Protein AF-A0A939VTC3-F1 (afdb_monomer_lite)

Structure (mmCIF, N/CA/C/O backbone):
data_AF-A0A939VTC3-F1
#
_entry.id   AF-A0A939VTC3-F1
#
loop_
_atom_site.group_PDB
_atom_site.id
_atom_site.type_symbol
_atom_site.label_atom_id
_atom_site.label_alt_id
_atom_site.label_comp_id
_atom_site.label_asym_id
_atom_site.label_entity_id
_atom_site.label_seq_id
_atom_site.pdbx_PDB_ins_code
_atom_site.Cartn_x
_atom_site.Cartn_y
_atom_site.Cartn_z
_atom_site.occupancy
_atom_site.B_iso_or_equiv
_atom_site.auth_seq_id
_atom_site.auth_comp_id
_atom_site.auth_asym_id
_atom_site.auth_atom_id
_atom_site.pdbx_PDB_model_num
ATOM 1 N N . MET A 1 1 ? -13.906 52.494 -11.832 1.00 49.62 1 MET A N 1
ATOM 2 C CA . MET A 1 1 ? -14.834 51.439 -11.349 1.00 49.62 1 MET A CA 1
ATOM 3 C C . MET A 1 1 ? -14.651 50.070 -12.020 1.00 49.62 1 MET A C 1
ATOM 5 O O . MET A 1 1 ? -14.468 49.108 -11.289 1.00 49.62 1 MET A O 1
ATOM 9 N N . LYS A 1 2 ? -14.606 49.935 -13.359 1.00 45.97 2 LYS A N 1
ATOM 10 C CA . LYS A 1 2 ? -14.447 48.618 -14.037 1.00 45.97 2 LYS A CA 1
ATOM 11 C C . LYS A 1 2 ? -13.177 47.823 -13.664 1.00 45.97 2 LYS A C 1
ATOM 13 O O . LYS A 1 2 ? -13.244 46.608 -13.539 1.00 45.97 2 LYS A O 1
ATOM 18 N N . LYS A 1 3 ? -12.041 48.489 -13.413 1.00 46.31 3 LYS A N 1
ATOM 19 C CA . LYS A 1 3 ? -10.789 47.824 -12.984 1.00 46.31 3 LYS A CA 1
ATOM 20 C C . LYS A 1 3 ? -10.836 47.284 -11.542 1.00 46.31 3 LYS A C 1
ATOM 22 O O . LYS A 1 3 ? -10.132 46.333 -11.232 1.00 46.31 3 LYS A O 1
ATOM 27 N N . PHE A 1 4 ? -11.695 47.848 -10.689 1.00 49.06 4 PHE A N 1
ATOM 28 C CA . PHE A 1 4 ? -11.856 47.417 -9.296 1.00 49.06 4 PHE A CA 1
ATOM 29 C C . PHE A 1 4 ? -12.748 46.169 -9.199 1.00 49.06 4 PHE A C 1
ATOM 31 O O . PHE A 1 4 ? -12.443 45.252 -8.447 1.00 49.06 4 PHE A O 1
ATOM 38 N N . LEU A 1 5 ? -13.787 46.076 -10.042 1.00 47.53 5 LEU A N 1
ATOM 39 C CA . LEU A 1 5 ? -14.653 44.891 -10.119 1.00 47.53 5 LEU A CA 1
ATOM 40 C C . LEU A 1 5 ? -13.905 43.640 -10.613 1.00 47.53 5 LEU A C 1
ATOM 42 O O . LEU A 1 5 ? -14.161 42.545 -10.127 1.00 47.53 5 LEU A O 1
ATOM 46 N N . ILE A 1 6 ? -12.952 43.799 -11.539 1.00 52.94 6 ILE A N 1
ATOM 47 C CA . ILE A 1 6 ? -12.130 42.689 -12.052 1.00 52.94 6 ILE A CA 1
ATOM 48 C C . ILE A 1 6 ? -11.136 42.205 -10.986 1.00 52.94 6 ILE A C 1
ATOM 50 O O . ILE A 1 6 ? -10.962 41.003 -10.824 1.00 52.94 6 ILE A O 1
ATOM 54 N N . ALA A 1 7 ? -10.536 43.113 -10.209 1.00 50.69 7 ALA A N 1
ATOM 55 C CA . ALA A 1 7 ? -9.651 42.742 -9.102 1.00 50.69 7 ALA A CA 1
ATOM 56 C C . ALA A 1 7 ? -10.404 42.022 -7.966 1.00 50.69 7 ALA A C 1
ATOM 58 O O . ALA A 1 7 ? -9.881 41.065 -7.398 1.00 50.69 7 ALA A O 1
ATOM 59 N N . VAL A 1 8 ? -11.651 42.420 -7.683 1.00 51.22 8 VAL A N 1
ATOM 60 C CA . VAL A 1 8 ? -12.516 41.728 -6.714 1.00 51.22 8 VAL A CA 1
ATOM 61 C C . VAL A 1 8 ? -12.973 40.367 -7.250 1.00 51.22 8 VAL A C 1
ATOM 63 O O . VAL A 1 8 ? -12.916 39.395 -6.505 1.00 51.22 8 VAL A O 1
ATOM 66 N N . LEU A 1 9 ? -13.318 40.236 -8.539 1.00 44.94 9 LEU A N 1
ATOM 67 C CA . LEU A 1 9 ? -13.609 38.922 -9.131 1.00 44.94 9 LEU A CA 1
ATOM 68 C C . LEU A 1 9 ? -12.387 37.990 -9.100 1.00 44.94 9 LEU A C 1
ATOM 70 O O . LEU A 1 9 ? -12.542 36.823 -8.759 1.00 44.94 9 LEU A O 1
ATOM 74 N N . PHE A 1 10 ? -11.176 38.499 -9.363 1.00 44.00 10 PHE A N 1
ATOM 75 C CA . PHE A 1 10 ? -9.946 37.705 -9.271 1.00 44.00 10 PHE A CA 1
ATOM 76 C C . PHE A 1 10 ? -9.574 37.334 -7.829 1.00 44.00 10 PHE A C 1
ATOM 78 O O . PHE A 1 10 ? -9.070 36.236 -7.616 1.00 44.00 10 PHE A O 1
ATOM 85 N N . ALA A 1 11 ? -9.857 38.181 -6.834 1.00 43.69 11 ALA A N 1
ATOM 86 C CA . ALA A 1 11 ? -9.668 37.859 -5.414 1.00 43.69 11 ALA A CA 1
ATOM 87 C C . ALA A 1 11 ? -10.706 36.844 -4.891 1.00 43.69 11 ALA A C 1
ATOM 89 O O . ALA A 1 11 ? -10.381 35.975 -4.078 1.00 43.69 11 ALA A O 1
ATOM 90 N N . VAL A 1 12 ? -11.936 36.893 -5.412 1.00 42.03 12 VAL A N 1
ATOM 91 C CA . VAL A 1 12 ? -13.001 35.926 -5.102 1.00 42.03 12 VAL A CA 1
ATOM 92 C C . VAL A 1 12 ? -12.739 34.579 -5.791 1.00 42.03 12 VAL A C 1
ATOM 94 O O . VAL A 1 12 ? -12.953 33.539 -5.177 1.00 42.03 12 VAL A O 1
ATOM 97 N N . THR A 1 13 ? -12.143 34.554 -6.989 1.00 41.88 13 THR A N 1
ATOM 98 C CA . THR A 1 13 ? -11.653 33.304 -7.600 1.00 41.88 13 THR A CA 1
ATOM 99 C C . THR A 1 13 ? -10.278 32.865 -7.086 1.00 41.88 13 THR A C 1
ATOM 101 O O . THR A 1 13 ? -9.959 31.691 -7.148 1.00 41.88 13 THR A O 1
ATOM 104 N N . ALA A 1 14 ? -9.443 33.734 -6.515 1.00 40.19 14 ALA A N 1
ATOM 105 C CA . ALA A 1 14 ? -8.207 33.315 -5.834 1.00 40.19 14 ALA A CA 1
ATOM 106 C C . ALA A 1 14 ? -8.488 32.699 -4.449 1.00 40.19 14 ALA A C 1
ATOM 108 O O . ALA A 1 14 ? -7.621 32.035 -3.880 1.00 40.19 14 ALA A O 1
ATOM 109 N N . SER A 1 15 ? -9.726 32.841 -3.961 1.00 42.00 15 SER A N 1
ATOM 110 C CA . SER A 1 15 ? -10.296 32.071 -2.849 1.00 42.00 15 SER A CA 1
ATOM 111 C C . SER A 1 15 ? -10.826 30.698 -3.302 1.00 42.00 15 SER A C 1
ATOM 113 O O . SER A 1 15 ? -11.670 30.114 -2.627 1.00 42.00 15 SER A O 1
ATOM 115 N N . LEU A 1 16 ? -10.337 30.170 -4.438 1.00 47.78 16 LEU A N 1
ATOM 116 C CA . LEU A 1 16 ? -10.472 28.768 -4.855 1.00 47.78 16 LEU A CA 1
ATOM 117 C C . LEU A 1 16 ? -9.979 27.861 -3.715 1.00 47.78 16 LEU A C 1
ATOM 119 O O . LEU A 1 16 ? -8.783 27.623 -3.600 1.00 47.78 16 LEU A O 1
ATOM 123 N N . CYS A 1 17 ? -10.932 27.460 -2.870 1.00 53.03 17 CYS A N 1
ATOM 124 C CA . CYS A 1 17 ? -10.915 26.568 -1.709 1.00 53.03 17 CYS A CA 1
ATOM 125 C C . CYS A 1 17 ? -9.550 26.016 -1.266 1.00 53.03 17 CYS A C 1
ATOM 127 O O . CYS A 1 17 ? -9.061 25.014 -1.790 1.00 53.03 17 CYS A O 1
ATOM 129 N N . ALA A 1 18 ? -9.042 26.573 -0.161 1.00 66.75 18 ALA A N 1
ATOM 130 C CA . ALA A 1 18 ? -8.051 25.938 0.712 1.00 66.75 18 ALA A CA 1
ATOM 131 C C . ALA A 1 18 ? -8.675 24.799 1.544 1.00 66.75 18 ALA A C 1
ATOM 133 O O . ALA A 1 18 ? -8.365 24.652 2.724 1.00 66.75 18 ALA A O 1
ATOM 134 N N . GLU A 1 19 ? -9.598 24.058 0.941 1.00 79.81 19 GLU A N 1
ATOM 135 C CA . GLU A 1 19 ? -10.433 23.055 1.585 1.00 79.81 19 GLU A CA 1
ATOM 136 C C . GLU A 1 19 ? -10.262 21.730 0.853 1.00 79.81 19 GLU A C 1
ATOM 138 O O . GLU A 1 19 ? -9.918 21.664 -0.337 1.00 79.81 19 GLU A O 1
ATOM 143 N N . ILE A 1 20 ? -10.497 20.652 1.585 1.00 86.12 20 ILE A N 1
ATOM 144 C CA . ILE A 1 20 ? -10.726 19.346 0.981 1.00 86.12 20 ILE A CA 1
ATOM 145 C C . ILE A 1 20 ? -11.962 19.457 0.077 1.00 86.12 20 ILE A C 1
ATOM 147 O O . ILE A 1 20 ? -12.947 20.089 0.427 1.00 86.12 20 ILE A O 1
ATOM 151 N N . THR A 1 21 ? -11.916 18.878 -1.119 1.00 86.69 21 THR A N 1
ATOM 152 C CA . THR A 1 21 ? -13.027 18.933 -2.090 1.00 86.69 21 THR A CA 1
ATOM 153 C C . THR A 1 21 ? -13.640 17.565 -2.344 1.00 86.69 21 THR A C 1
ATOM 155 O O . THR A 1 21 ? -14.778 17.460 -2.795 1.00 86.69 21 THR A O 1
ATOM 158 N N . GLN A 1 22 ? -12.889 16.500 -2.065 1.00 88.75 22 GLN A N 1
ATOM 159 C CA . GLN A 1 22 ? -13.327 15.122 -2.236 1.00 88.75 22 GLN A CA 1
ATOM 160 C C . GLN A 1 22 ? -12.770 14.259 -1.114 1.00 88.75 22 GLN A C 1
ATOM 162 O O . GLN A 1 22 ? -11.633 14.445 -0.677 1.00 88.75 22 GLN A O 1
ATOM 167 N N . PHE A 1 23 ? -13.548 13.259 -0.720 1.00 90.12 23 PHE A N 1
ATOM 168 C CA . PHE A 1 23 ? -13.157 12.247 0.246 1.00 90.12 23 PHE A CA 1
ATOM 169 C C . PHE A 1 23 ? -13.733 10.895 -0.155 1.00 90.12 23 PHE A C 1
ATOM 171 O O . PHE A 1 23 ? -14.880 10.813 -0.597 1.00 90.12 23 PHE A O 1
ATOM 178 N N . SER A 1 24 ? -12.951 9.843 0.057 1.00 90.81 24 SER A N 1
ATOM 179 C CA . SER A 1 24 ? -13.410 8.472 -0.033 1.00 90.81 24 SER A CA 1
ATOM 180 C C . SER A 1 24 ? -12.660 7.545 0.925 1.00 90.81 24 SER A C 1
ATOM 182 O O . SER A 1 24 ? -11.464 7.716 1.179 1.00 90.81 24 SER A O 1
ATOM 184 N N . LEU A 1 25 ? -13.370 6.539 1.433 1.00 92.50 25 LEU A N 1
ATOM 185 C CA . LEU A 1 25 ? -12.857 5.475 2.281 1.00 92.50 25 LEU A CA 1
ATOM 186 C C . LEU A 1 25 ? -13.042 4.114 1.602 1.00 92.50 25 LEU A C 1
ATOM 188 O O . LEU A 1 25 ? -14.141 3.558 1.552 1.00 92.50 25 LEU A O 1
ATOM 192 N N . PHE A 1 26 ? -11.950 3.541 1.104 1.00 91.25 26 PHE A N 1
ATOM 193 C CA . PHE A 1 26 ? -11.959 2.231 0.461 1.00 91.25 26 PHE A CA 1
ATOM 194 C C . PHE A 1 26 ? -11.745 1.092 1.477 1.00 91.25 26 PHE A C 1
ATOM 196 O O . PHE A 1 26 ? -10.861 1.209 2.330 1.00 91.25 26 PHE A O 1
ATOM 203 N N . PRO A 1 27 ? -12.487 -0.029 1.369 1.00 92.00 27 PRO A N 1
ATOM 204 C CA . PRO A 1 27 ? -13.570 -0.282 0.410 1.00 92.00 27 PRO A CA 1
ATOM 205 C C . PRO A 1 27 ? -14.961 0.128 0.924 1.00 92.00 27 PRO A C 1
ATOM 207 O O . PRO A 1 27 ? -15.945 -0.118 0.236 1.00 92.00 27 PRO A O 1
ATOM 210 N N . ALA A 1 28 ? -15.066 0.747 2.102 1.00 93.88 28 ALA A N 1
ATOM 211 C CA . ALA A 1 28 ? -16.341 0.985 2.780 1.00 93.88 28 ALA A CA 1
ATOM 212 C C . ALA A 1 28 ? -17.368 1.782 1.947 1.00 93.88 28 ALA A C 1
ATOM 214 O O . ALA A 1 28 ? -18.560 1.475 1.974 1.00 93.88 28 ALA A O 1
ATOM 215 N N . ASP A 1 29 ? -16.923 2.761 1.156 1.00 93.19 29 ASP A N 1
ATOM 216 C CA . ASP A 1 29 ? -17.796 3.513 0.240 1.00 93.19 29 ASP A CA 1
ATOM 217 C C . ASP A 1 29 ? -18.421 2.646 -0.854 1.00 93.19 29 ASP A C 1
ATOM 219 O O . ASP A 1 29 ? -19.579 2.847 -1.214 1.00 93.19 29 ASP A O 1
ATOM 223 N N . TRP A 1 30 ? -17.686 1.644 -1.331 1.00 90.31 30 TRP A N 1
ATOM 224 C CA . TRP A 1 30 ? -18.136 0.685 -2.343 1.00 90.31 30 TRP A CA 1
ATOM 225 C C . TRP A 1 30 ? -18.963 -0.455 -1.743 1.00 90.31 30 TRP A C 1
ATOM 227 O O . TRP A 1 30 ? -19.489 -1.291 -2.469 1.00 90.31 30 TRP A O 1
ATOM 237 N N . GLN A 1 31 ? -19.092 -0.482 -0.417 1.00 93.31 31 GLN A N 1
ATOM 238 C CA . GLN A 1 31 ? -19.863 -1.460 0.347 1.00 93.31 31 GLN A CA 1
ATOM 239 C C . GLN A 1 31 ? -21.045 -0.792 1.068 1.00 93.31 31 GLN A C 1
ATOM 241 O O . GLN A 1 31 ? -21.429 -1.197 2.165 1.00 93.31 31 GLN A O 1
ATOM 246 N N . GLY A 1 32 ? -21.609 0.272 0.484 1.00 94.19 32 GLY A N 1
ATOM 247 C CA . GLY A 1 32 ? -22.786 0.954 1.031 1.00 94.19 32 GLY A CA 1
ATOM 248 C C . GLY A 1 32 ? -22.529 1.608 2.391 1.00 94.19 32 GLY A C 1
ATOM 249 O O . GLY A 1 32 ? -23.366 1.513 3.286 1.00 94.19 32 GLY A O 1
ATOM 250 N N . LYS A 1 33 ? -21.354 2.232 2.566 1.00 96.44 33 LYS A N 1
ATOM 251 C CA . LYS A 1 33 ? -20.895 2.831 3.836 1.00 96.44 33 LYS A CA 1
ATOM 252 C C . LYS A 1 33 ? -20.803 1.813 4.978 1.00 96.44 33 LYS A C 1
ATOM 254 O O . LYS A 1 33 ? -21.036 2.140 6.143 1.00 96.44 33 LYS A O 1
ATOM 259 N N . SER A 1 34 ? -20.439 0.574 4.664 1.00 96.31 34 SER A N 1
ATOM 260 C CA . SER A 1 34 ? -20.246 -0.486 5.653 1.00 96.31 34 SER A CA 1
ATOM 261 C C . SER A 1 34 ? -18.917 -1.202 5.456 1.00 96.31 34 SER A C 1
ATOM 263 O O . SER A 1 34 ? -18.361 -1.191 4.364 1.00 96.31 34 SER A O 1
ATOM 265 N N . TYR A 1 35 ? -18.382 -1.794 6.520 1.00 96.31 35 TYR A N 1
ATOM 266 C CA . TYR A 1 35 ? -17.208 -2.653 6.430 1.00 96.31 35 TYR A CA 1
ATOM 267 C C . TYR A 1 35 ? -17.273 -3.769 7.472 1.00 96.31 35 TYR A C 1
ATOM 269 O O . TYR A 1 35 ? -17.571 -3.535 8.651 1.00 96.31 35 TYR A O 1
ATOM 277 N N . ASN A 1 36 ? -16.970 -4.984 7.020 1.00 96.44 36 ASN A N 1
ATOM 278 C CA . ASN A 1 36 ? -16.884 -6.163 7.868 1.00 96.44 36 ASN A CA 1
ATOM 279 C C . ASN A 1 36 ? -15.436 -6.358 8.319 1.00 96.44 36 ASN A C 1
ATOM 281 O O . ASN A 1 36 ? -14.526 -6.520 7.507 1.00 96.44 36 ASN A O 1
ATOM 285 N N . PHE A 1 37 ? -15.234 -6.354 9.627 1.00 96.94 37 PHE A N 1
ATOM 286 C CA . PHE A 1 37 ? -13.960 -6.626 10.271 1.00 96.94 37 PHE A CA 1
ATOM 287 C C . PHE A 1 37 ? -13.929 -8.079 10.740 1.00 96.94 37 PHE A C 1
ATOM 289 O O . PHE A 1 37 ? -14.957 -8.595 11.165 1.00 96.94 37 PHE A O 1
ATOM 296 N N . LEU A 1 38 ? -12.765 -8.723 10.697 1.00 96.56 38 LEU A N 1
ATOM 297 C CA . LEU A 1 38 ? -12.566 -10.062 11.254 1.00 96.56 38 LEU A CA 1
ATOM 298 C C . LEU A 1 38 ? -11.881 -9.934 12.610 1.00 96.56 38 LEU A C 1
ATOM 300 O O . LEU A 1 38 ? -10.880 -9.226 12.744 1.00 96.56 38 LEU A O 1
ATOM 304 N N . GLU A 1 39 ? -12.427 -10.603 13.616 1.00 95.81 39 GLU A N 1
ATOM 305 C CA . GLU A 1 39 ? -11.881 -10.575 14.964 1.00 95.81 39 GLU A CA 1
ATOM 306 C C . GLU A 1 39 ? -10.403 -10.994 14.986 1.00 95.81 39 GLU A C 1
ATOM 308 O O . GLU A 1 39 ? -9.984 -11.937 14.317 1.00 95.81 39 GLU A O 1
ATOM 313 N N . GLY A 1 40 ? -9.575 -10.227 15.703 1.00 94.12 40 GLY A N 1
ATOM 314 C CA . GLY A 1 40 ? -8.147 -10.502 15.849 1.00 94.12 40 GLY A CA 1
ATOM 315 C C . GLY A 1 40 ? -7.301 -10.354 14.577 1.00 94.12 40 GLY A C 1
ATOM 316 O O . GLY A 1 40 ? -6.081 -10.484 14.675 1.00 94.12 40 GLY A O 1
ATOM 317 N N . TYR A 1 41 ? -7.887 -10.057 13.412 1.00 94.94 41 TYR A N 1
ATOM 318 C CA . TYR A 1 41 ? -7.180 -9.999 12.132 1.00 94.94 41 TYR A CA 1
ATOM 319 C C . TYR A 1 41 ? -7.034 -8.554 11.623 1.00 94.94 41 TYR A C 1
ATOM 321 O O . TYR A 1 41 ? -8.012 -7.805 11.613 1.00 94.94 41 TYR A O 1
ATOM 329 N N . PRO A 1 42 ? -5.834 -8.119 11.187 1.00 94.25 42 PRO A N 1
ATOM 330 C CA . PRO A 1 42 ? -5.629 -6.741 10.751 1.00 94.25 42 PRO A CA 1
ATOM 331 C C . PRO A 1 42 ? -6.429 -6.417 9.484 1.00 94.25 42 PRO A C 1
ATOM 333 O O . PRO A 1 42 ? -6.284 -7.068 8.450 1.00 94.25 42 PRO A O 1
ATOM 336 N N . ALA A 1 43 ? -7.216 -5.347 9.548 1.00 94.06 43 ALA A N 1
ATOM 337 C CA . ALA A 1 43 ? -7.909 -4.754 8.414 1.00 94.06 43 ALA A CA 1
ATOM 338 C C . ALA A 1 43 ? -7.161 -3.513 7.913 1.00 94.06 43 ALA A C 1
ATOM 340 O O . ALA A 1 43 ? -6.557 -2.781 8.697 1.00 94.06 43 ALA A O 1
ATOM 341 N N . ASN A 1 44 ? -7.229 -3.251 6.609 1.00 91.81 44 ASN A N 1
ATOM 342 C CA . ASN A 1 44 ? -6.678 -2.042 6.003 1.00 91.81 44 ASN A CA 1
ATOM 343 C C . ASN A 1 44 ? -7.790 -1.259 5.307 1.00 91.81 44 ASN A C 1
ATOM 345 O O . ASN A 1 44 ? -8.340 -1.733 4.315 1.00 91.81 44 ASN A O 1
ATOM 349 N N . LEU A 1 45 ? -8.073 -0.057 5.801 1.00 93.25 45 LEU A N 1
ATOM 350 C CA . LEU A 1 45 ? -8.902 0.919 5.098 1.00 93.25 45 LEU A CA 1
ATOM 351 C C . LEU A 1 45 ? -7.998 1.932 4.404 1.00 93.25 45 LEU A C 1
ATOM 353 O O . LEU A 1 45 ? -6.984 2.339 4.964 1.00 93.25 45 LEU A O 1
ATOM 357 N N . VAL A 1 46 ? -8.353 2.361 3.198 1.00 91.94 46 VAL A N 1
ATOM 358 C CA . VAL A 1 46 ? -7.576 3.369 2.471 1.00 91.94 46 VAL A CA 1
ATOM 359 C C . VAL A 1 46 ? -8.374 4.654 2.388 1.00 91.94 46 VAL A C 1
ATOM 361 O O . VAL A 1 46 ? -9.439 4.696 1.779 1.00 91.94 46 VAL A O 1
ATOM 364 N N . ILE A 1 47 ? -7.832 5.710 2.984 1.00 91.31 47 ILE A N 1
ATOM 365 C CA . ILE A 1 47 ? -8.376 7.056 2.876 1.00 91.31 47 ILE A CA 1
ATOM 366 C C . ILE A 1 47 ? -7.809 7.703 1.621 1.00 91.31 47 ILE A C 1
ATOM 368 O O . ILE A 1 47 ? -6.591 7.815 1.465 1.00 91.31 47 ILE A O 1
ATOM 372 N N . ALA A 1 48 ? -8.684 8.188 0.756 1.00 89.56 48 ALA A N 1
ATOM 373 C CA . ALA A 1 48 ? -8.329 9.054 -0.351 1.00 89.56 48 ALA A CA 1
ATOM 374 C C . ALA A 1 48 ? -9.048 10.390 -0.183 1.00 89.56 48 ALA A C 1
ATOM 376 O O . ALA A 1 48 ? -10.250 10.431 0.051 1.00 89.56 48 ALA A O 1
ATOM 377 N N . PHE A 1 49 ? -8.317 11.491 -0.302 1.00 88.94 49 PHE A N 1
ATOM 378 C CA . PHE A 1 49 ? -8.912 12.819 -0.327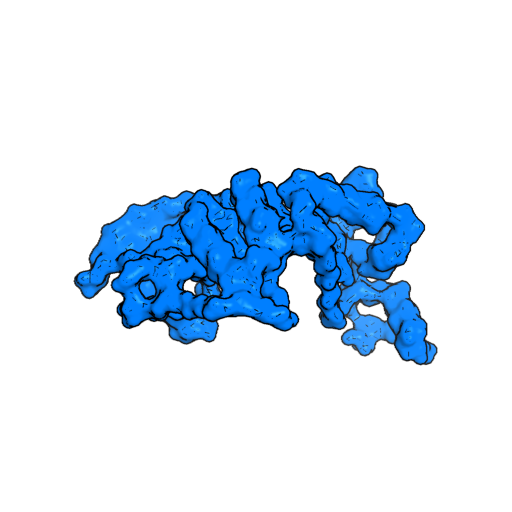 1.00 88.94 49 PHE A CA 1
ATOM 379 C C . PHE A 1 49 ? -8.155 13.714 -1.298 1.00 88.94 49 PHE A C 1
ATOM 381 O O . PHE A 1 49 ? -6.987 13.463 -1.609 1.00 88.94 49 PHE A O 1
ATOM 388 N N . ALA A 1 50 ? -8.849 14.723 -1.806 1.00 88.00 50 ALA A N 1
ATOM 389 C CA . ALA A 1 50 ? -8.315 15.666 -2.773 1.00 88.00 50 ALA A CA 1
ATOM 390 C C . ALA A 1 50 ? -8.627 17.102 -2.364 1.00 88.00 50 ALA A C 1
ATOM 392 O O . ALA A 1 50 ? -9.557 17.360 -1.602 1.00 88.00 50 ALA A O 1
ATOM 393 N N . GLY A 1 51 ? -7.817 18.020 -2.872 1.00 86.81 51 GLY A N 1
ATOM 394 C CA . GLY A 1 51 ? -7.920 19.450 -2.619 1.00 86.81 51 GLY A CA 1
ATOM 395 C C . GLY A 1 51 ? -6.697 20.173 -3.173 1.00 86.81 51 GLY A C 1
ATOM 396 O O . GLY A 1 51 ? -5.781 19.550 -3.724 1.00 86.81 51 GLY A O 1
ATOM 397 N N . ASN A 1 52 ? -6.656 21.496 -3.036 1.00 87.44 52 ASN A N 1
ATOM 398 C CA . ASN A 1 52 ? -5.484 22.265 -3.439 1.00 87.44 52 ASN A CA 1
ATOM 399 C C . ASN A 1 52 ? -4.338 22.040 -2.439 1.00 87.44 52 ASN A C 1
ATOM 401 O O . ASN A 1 52 ? -4.207 22.760 -1.449 1.00 87.44 52 ASN A O 1
ATOM 405 N N . GLY A 1 53 ? -3.486 21.044 -2.706 1.00 87.31 53 GLY A N 1
ATOM 406 C CA . GLY A 1 53 ? -2.400 20.646 -1.808 1.00 87.31 53 GLY A CA 1
ATOM 407 C C . GLY A 1 53 ? -1.469 21.795 -1.406 1.00 87.31 53 GLY A C 1
ATOM 408 O O . GLY A 1 53 ? -1.037 21.858 -0.257 1.00 87.31 53 GLY A O 1
ATOM 409 N N . LYS A 1 54 ? -1.200 22.757 -2.304 1.00 87.12 54 LYS A N 1
ATOM 410 C CA . LYS A 1 54 ? -0.364 23.931 -1.990 1.00 87.12 54 LYS A CA 1
ATOM 411 C C . LYS A 1 54 ? -1.002 24.828 -0.929 1.00 87.12 54 LYS A C 1
ATOM 413 O O . LYS A 1 54 ? -0.291 25.300 -0.048 1.00 87.12 54 LYS A O 1
ATOM 418 N N . GLN A 1 55 ? -2.311 25.049 -1.010 1.00 87.00 55 GLN A N 1
ATOM 419 C CA . GLN A 1 55 ? -3.040 25.866 -0.039 1.00 87.00 55 GLN A CA 1
ATOM 420 C C . GLN A 1 55 ? -3.283 25.104 1.269 1.00 87.00 55 GLN A C 1
ATOM 422 O O . GLN A 1 55 ? -3.016 25.643 2.340 1.00 87.00 55 GLN A O 1
ATOM 427 N N . LEU A 1 56 ? -3.695 23.833 1.191 1.00 87.88 56 LEU A N 1
ATOM 428 C CA . LEU A 1 56 ? -3.872 22.966 2.362 1.00 87.88 56 LEU A CA 1
ATOM 429 C C . LEU A 1 56 ? -2.568 22.810 3.154 1.00 87.88 56 LEU A C 1
ATOM 431 O O . LEU A 1 56 ? -2.586 22.746 4.374 1.00 87.88 56 LEU A O 1
ATOM 435 N N . ALA A 1 57 ? -1.412 22.807 2.490 1.00 89.31 57 ALA A N 1
ATOM 436 C CA . ALA A 1 57 ? -0.115 22.719 3.155 1.00 89.31 57 ALA A CA 1
ATOM 437 C C . ALA A 1 57 ? 0.213 23.925 4.057 1.00 89.31 57 ALA A C 1
ATOM 439 O O . ALA A 1 57 ? 1.072 23.789 4.926 1.00 89.31 57 ALA A O 1
ATOM 440 N N . ALA A 1 58 ? -0.435 25.083 3.867 1.00 87.88 58 ALA A N 1
ATOM 441 C CA . ALA A 1 58 ? -0.262 26.238 4.751 1.00 87.88 58 ALA A CA 1
ATOM 442 C C . ALA A 1 58 ? -0.902 26.006 6.129 1.00 87.88 58 ALA A C 1
ATOM 444 O O . ALA A 1 58 ? -0.382 26.484 7.130 1.00 87.88 58 ALA A O 1
ATOM 445 N N . ASN A 1 59 ? -2.002 25.247 6.174 1.00 86.50 59 ASN A N 1
ATOM 446 C CA . ASN A 1 59 ? -2.672 24.808 7.396 1.00 86.50 59 ASN A CA 1
ATOM 447 C C . ASN A 1 59 ? -3.144 23.356 7.208 1.00 86.50 59 ASN A C 1
ATOM 449 O O . ASN A 1 59 ? -4.314 23.147 6.876 1.00 86.50 59 ASN A O 1
ATOM 453 N N . PRO A 1 60 ? -2.243 22.363 7.354 1.00 89.12 60 PRO A N 1
ATOM 454 C CA . PRO A 1 60 ? -2.562 20.964 7.088 1.00 89.12 60 PRO A CA 1
ATOM 455 C C . PRO A 1 60 ? -3.802 20.500 7.858 1.00 89.12 60 PRO A C 1
ATOM 457 O O . PRO A 1 60 ? -3.892 20.762 9.060 1.00 89.12 60 PRO A O 1
ATOM 460 N N . PRO A 1 61 ? -4.743 19.795 7.208 1.00 90.31 61 PRO A N 1
ATOM 461 C CA . PRO A 1 61 ? -5.915 19.284 7.897 1.00 90.31 61 PRO A CA 1
ATOM 462 C C . PRO A 1 61 ? -5.512 18.168 8.870 1.00 90.31 61 PRO A C 1
ATOM 464 O O . PRO A 1 61 ? -4.672 17.318 8.553 1.00 90.31 61 PRO A O 1
ATOM 467 N N . THR A 1 62 ? -6.156 18.132 10.036 1.00 93.31 62 THR A N 1
ATOM 468 C CA . THR A 1 62 ? -6.045 17.001 10.967 1.00 93.31 62 THR A CA 1
ATOM 469 C C . THR A 1 62 ? -7.086 15.959 10.590 1.00 93.31 62 THR A C 1
ATOM 471 O O . THR A 1 62 ? -8.282 16.244 10.599 1.00 93.31 62 THR A O 1
ATOM 474 N N . PHE A 1 63 ? -6.663 14.732 10.303 1.00 95.25 63 PHE A N 1
ATOM 475 C CA . PHE A 1 63 ? -7.592 13.626 10.110 1.00 95.25 63 PHE A CA 1
ATOM 476 C C . PHE A 1 63 ? -8.106 13.111 11.456 1.00 95.25 63 PHE A C 1
ATOM 478 O O . PHE A 1 63 ? -7.335 12.930 12.400 1.00 95.25 63 PHE A O 1
ATOM 485 N N . ILE A 1 64 ? -9.410 12.861 11.541 1.00 96.94 64 ILE A N 1
ATOM 486 C CA . ILE A 1 64 ? -10.085 12.350 12.730 1.00 96.94 64 ILE A CA 1
ATOM 487 C C . ILE A 1 64 ? -10.764 11.030 12.379 1.00 96.94 64 ILE A C 1
ATOM 489 O O . ILE A 1 64 ? -11.578 10.978 11.462 1.00 96.94 64 ILE A O 1
ATOM 493 N N . MET A 1 65 ? -10.484 9.984 13.155 1.00 97.81 65 MET A N 1
ATOM 494 C CA . MET A 1 65 ? -11.200 8.710 13.095 1.00 97.81 65 MET A CA 1
ATOM 495 C C . MET A 1 65 ? -11.718 8.347 14.483 1.00 97.81 65 MET A C 1
ATOM 497 O O . MET A 1 65 ? -10.948 8.235 15.433 1.00 97.81 65 MET A O 1
ATOM 501 N N . GLU A 1 66 ? -13.025 8.166 14.607 1.00 98.00 66 GLU A N 1
ATOM 502 C CA . GLU A 1 66 ? -13.697 7.777 15.845 1.00 98.00 66 GLU A CA 1
ATOM 503 C C . GLU A 1 66 ? -14.171 6.340 15.708 1.00 98.00 66 GLU A C 1
ATOM 505 O O . GLU A 1 66 ? -15.061 6.041 14.913 1.00 98.00 66 GLU A O 1
ATOM 510 N N . LEU A 1 67 ? -13.546 5.450 16.471 1.00 98.25 67 LEU A N 1
ATOM 511 C CA . LEU A 1 67 ? -13.787 4.018 16.433 1.00 98.25 67 LEU A CA 1
ATOM 512 C C . LEU A 1 67 ? -14.545 3.563 17.688 1.00 98.25 67 LEU A C 1
ATOM 514 O O . LEU A 1 67 ? -14.296 4.097 18.772 1.00 98.25 67 LEU A O 1
ATOM 518 N N . PRO A 1 68 ? -15.429 2.557 17.583 1.00 97.44 68 PRO A N 1
ATOM 519 C CA . PRO A 1 68 ? -15.939 1.858 18.757 1.00 97.44 68 PRO A CA 1
ATOM 520 C C . PRO A 1 68 ? -14.798 1.144 19.490 1.00 97.44 68 PRO A C 1
ATOM 522 O O . PRO A 1 68 ? -13.807 0.758 18.876 1.00 97.44 68 PRO A O 1
ATOM 525 N N . GLU A 1 69 ? -14.942 0.916 20.797 1.00 95.12 69 GLU A N 1
ATOM 526 C CA . GLU A 1 69 ? -13.866 0.364 21.643 1.00 95.12 69 GLU A CA 1
ATOM 527 C C . GLU A 1 69 ? -13.293 -0.994 21.193 1.00 95.12 69 GLU A C 1
ATOM 529 O O . GLU A 1 69 ? -12.162 -1.336 21.547 1.00 95.12 69 GLU A O 1
ATOM 534 N N . PHE A 1 70 ? -14.059 -1.765 20.414 1.00 96.00 70 PHE A N 1
ATOM 535 C CA . PHE A 1 70 ? -13.638 -3.056 19.872 1.00 96.00 70 PHE A CA 1
ATOM 536 C C . PHE A 1 70 ? -12.779 -2.943 18.603 1.00 96.00 70 PHE A C 1
ATOM 538 O O . PHE A 1 70 ? -12.266 -3.955 18.133 1.00 96.00 70 PHE A O 1
ATOM 545 N N . LEU A 1 71 ? -12.588 -1.739 18.053 1.00 97.56 71 LEU A N 1
ATOM 546 C CA . LEU A 1 71 ? -11.697 -1.468 16.927 1.00 97.56 71 LEU A CA 1
ATOM 547 C C . LEU A 1 71 ? -10.563 -0.541 17.366 1.00 97.56 71 LEU A C 1
ATOM 549 O O . LEU A 1 71 ? -10.789 0.514 17.954 1.00 97.56 71 LEU A O 1
ATOM 553 N N . GLU A 1 72 ? -9.328 -0.912 17.041 1.00 96.31 72 GLU A N 1
ATOM 554 C CA . GLU A 1 72 ? -8.152 -0.117 17.380 1.00 96.31 72 GLU A CA 1
ATOM 555 C C . GLU A 1 72 ? -7.389 0.296 16.122 1.00 96.31 72 GLU A C 1
ATOM 557 O O . GLU A 1 72 ? -6.923 -0.556 15.369 1.00 96.31 72 GLU A O 1
ATOM 562 N N . LEU A 1 73 ? -7.197 1.598 15.911 1.00 95.75 73 LEU A N 1
ATOM 563 C CA . LEU A 1 73 ? -6.292 2.085 14.873 1.00 95.75 73 LEU A CA 1
ATOM 564 C C . LEU A 1 73 ? -4.839 1.872 15.325 1.00 95.75 73 LEU A C 1
ATOM 566 O O . LEU A 1 73 ? -4.396 2.460 16.311 1.00 95.75 73 LEU A O 1
ATOM 570 N N . LYS A 1 74 ? -4.109 1.025 14.596 1.00 93.50 74 LYS A N 1
ATOM 571 C CA . LYS A 1 74 ? -2.708 0.668 14.856 1.00 93.50 74 LYS A CA 1
ATOM 572 C C . LYS A 1 74 ? -1.707 1.546 14.124 1.00 93.50 74 LYS A C 1
ATOM 574 O O . LYS A 1 74 ? -0.582 1.668 14.587 1.00 93.50 74 LYS A O 1
ATOM 579 N N . GLY A 1 75 ? -2.095 2.153 13.006 1.00 91.75 75 GLY A N 1
ATOM 580 C CA . GLY A 1 75 ? -1.210 3.047 12.268 1.00 91.75 75 GLY A CA 1
ATOM 581 C C . GLY A 1 75 ? -1.856 3.641 11.029 1.00 91.75 75 GLY A C 1
ATOM 582 O O . GLY A 1 75 ? -2.720 3.014 10.412 1.00 91.75 75 GLY A O 1
ATOM 583 N N . ILE A 1 76 ? -1.384 4.830 10.647 1.00 91.50 76 ILE A N 1
ATOM 584 C CA . ILE A 1 76 ? -1.659 5.441 9.343 1.00 91.50 76 ILE A CA 1
ATOM 585 C C . ILE A 1 76 ? -0.341 5.700 8.614 1.00 91.50 76 ILE A C 1
ATOM 587 O O . ILE A 1 76 ? 0.593 6.243 9.203 1.00 91.50 76 ILE A O 1
ATOM 591 N N . TYR A 1 77 ? -0.257 5.332 7.335 1.00 86.38 77 TYR A N 1
ATOM 592 C CA . TYR A 1 77 ? 0.921 5.576 6.493 1.00 86.38 77 TYR A CA 1
ATOM 593 C C . TYR A 1 77 ? 0.547 5.688 5.002 1.00 86.38 77 TYR A C 1
ATOM 595 O O . TYR A 1 77 ? -0.486 5.189 4.558 1.00 86.38 77 TYR A O 1
ATOM 603 N N . THR A 1 78 ? 1.388 6.329 4.188 1.00 82.44 78 THR A N 1
ATOM 604 C CA . THR A 1 78 ? 1.198 6.403 2.720 1.00 82.44 78 THR A CA 1
ATOM 605 C C . THR A 1 78 ? 2.023 5.352 2.003 1.00 82.44 78 THR A C 1
ATOM 607 O O . THR A 1 78 ? 2.971 4.835 2.581 1.00 82.44 78 THR A O 1
ATOM 610 N N . ARG A 1 79 ? 1.725 5.084 0.720 1.00 70.25 79 ARG A N 1
ATOM 611 C CA . ARG A 1 79 ? 2.540 4.171 -0.097 1.00 70.25 79 ARG A CA 1
ATOM 612 C C . ARG A 1 79 ? 3.994 4.616 -0.287 1.00 70.25 79 ARG A C 1
ATOM 614 O O . ARG A 1 79 ? 4.898 3.795 -0.281 1.00 70.25 79 ARG A O 1
ATOM 621 N N . VAL A 1 80 ? 4.206 5.916 -0.447 1.00 62.69 80 VAL A N 1
ATOM 622 C CA . VAL A 1 80 ? 5.519 6.484 -0.790 1.00 62.69 80 VAL A CA 1
ATOM 623 C C . VAL A 1 80 ? 6.439 6.583 0.434 1.00 62.69 80 VAL A C 1
ATOM 625 O O . VAL A 1 80 ? 7.653 6.523 0.287 1.00 62.69 80 VAL A O 1
ATOM 628 N N . ASN A 1 81 ? 5.868 6.643 1.642 1.00 59.38 81 ASN A N 1
ATOM 629 C CA . ASN A 1 81 ? 6.599 6.620 2.912 1.00 59.38 81 ASN A CA 1
ATOM 630 C C . ASN A 1 81 ? 6.345 5.309 3.682 1.00 59.38 81 ASN A C 1
ATOM 632 O O . ASN A 1 81 ? 6.026 5.342 4.874 1.00 59.38 81 ASN A O 1
ATOM 636 N N . TRP A 1 82 ? 6.437 4.148 3.018 1.00 58.06 82 TRP A N 1
ATOM 637 C CA . TRP A 1 82 ? 6.348 2.858 3.721 1.00 58.06 82 TRP A CA 1
ATOM 638 C C . TRP A 1 82 ? 7.387 2.801 4.848 1.00 58.06 82 TRP A C 1
ATOM 640 O O . TRP A 1 82 ? 8.526 3.218 4.679 1.00 58.06 82 TRP A O 1
ATOM 650 N N . GLY A 1 83 ? 6.971 2.339 6.027 1.00 55.91 83 GLY A N 1
ATOM 651 C CA . GLY A 1 83 ? 7.834 2.224 7.209 1.00 55.91 83 GLY A CA 1
ATOM 652 C C . GLY A 1 83 ? 7.845 3.434 8.151 1.00 55.91 83 GLY A C 1
ATOM 653 O O . GLY A 1 83 ? 8.412 3.329 9.235 1.00 55.91 83 GLY A O 1
ATOM 654 N N . LYS A 1 84 ? 7.190 4.555 7.808 1.00 75.06 84 LYS A N 1
ATOM 655 C CA . LYS A 1 84 ? 6.984 5.677 8.742 1.00 75.06 84 LYS A CA 1
ATOM 656 C C . LYS A 1 84 ? 5.499 5.919 8.969 1.00 75.0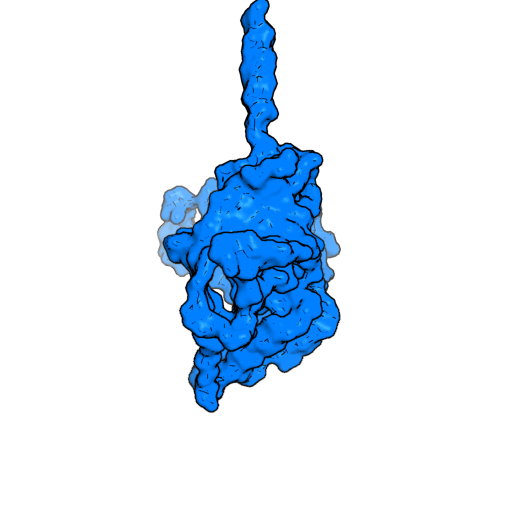6 84 LYS A C 1
ATOM 658 O O . LYS A 1 84 ? 4.798 6.430 8.098 1.00 75.06 84 LYS A O 1
ATOM 663 N N . GLN A 1 85 ? 5.030 5.541 10.152 1.00 85.25 85 GLN A N 1
ATOM 664 C CA . GLN A 1 85 ? 3.680 5.868 10.596 1.00 85.25 85 GLN A CA 1
ATOM 665 C C . GLN A 1 85 ? 3.581 7.360 10.906 1.00 85.25 85 GLN A C 1
ATOM 667 O O . GLN A 1 85 ? 4.521 7.957 11.437 1.00 85.25 85 GLN A O 1
ATOM 672 N N . PHE A 1 86 ? 2.436 7.956 10.592 1.00 88.69 86 PHE A N 1
ATOM 673 C CA . PHE A 1 86 ? 2.147 9.305 11.049 1.00 88.69 86 PHE A CA 1
ATOM 674 C C . PHE A 1 86 ? 1.900 9.304 12.561 1.00 88.69 86 PHE A C 1
ATOM 676 O O . PHE A 1 86 ? 1.264 8.375 13.064 1.00 88.69 86 PHE A O 1
ATOM 683 N N . PRO A 1 87 ? 2.379 10.325 13.292 1.00 88.94 87 PRO A N 1
ATOM 684 C CA . PRO A 1 87 ? 2.049 10.493 14.699 1.00 88.94 87 PRO A CA 1
ATOM 685 C C . PRO A 1 87 ? 0.534 10.574 14.899 1.00 88.94 87 PRO A C 1
ATOM 687 O O . PRO A 1 87 ? -0.167 11.240 14.136 1.00 88.94 87 PRO A O 1
ATOM 690 N N . MET A 1 88 ? 0.033 9.906 15.936 1.00 93.19 88 MET A N 1
ATOM 691 C CA . MET A 1 88 ? -1.394 9.867 16.248 1.00 93.19 88 MET A CA 1
ATOM 692 C C . MET A 1 88 ? -1.620 10.208 17.718 1.00 93.19 88 MET A C 1
ATOM 694 O O . MET A 1 88 ? -0.921 9.696 18.592 1.00 93.19 88 MET A O 1
ATOM 698 N N . LYS A 1 89 ? -2.629 11.033 18.000 1.00 95.75 89 LYS A N 1
ATOM 699 C CA . LYS A 1 89 ? -3.134 11.284 19.357 1.00 95.75 89 LYS A CA 1
ATOM 700 C C . LYS A 1 89 ? -4.403 10.470 19.577 1.00 95.75 89 LYS A C 1
ATOM 702 O O . LYS A 1 89 ? -5.232 10.374 18.673 1.00 95.75 89 LYS A O 1
ATOM 707 N N . LYS A 1 90 ? -4.551 9.900 20.772 1.00 96.88 90 LYS A N 1
ATOM 708 C CA . LYS A 1 90 ? -5.662 9.020 21.150 1.00 96.88 90 LYS A CA 1
ATOM 709 C C . LYS A 1 90 ? -6.399 9.590 22.357 1.00 96.88 90 LYS A C 1
ATOM 711 O O . LYS A 1 90 ? -5.769 9.946 23.345 1.00 96.88 90 LYS A O 1
ATOM 716 N N . GLU A 1 91 ? -7.723 9.611 22.286 1.00 97.12 91 GLU A N 1
ATOM 717 C CA . GLU A 1 91 ? -8.616 10.104 23.337 1.00 97.12 91 GLU A CA 1
ATOM 718 C C . GLU A 1 91 ? -9.806 9.143 23.483 1.00 97.12 91 GLU A C 1
ATOM 720 O O . GLU A 1 91 ? -10.369 8.701 22.483 1.00 97.12 91 GLU A O 1
ATOM 725 N N . SER A 1 92 ? -10.183 8.782 24.712 1.00 97.12 92 SER A N 1
ATOM 726 C CA . SER A 1 92 ? -11.413 8.011 24.963 1.00 97.12 92 SER A CA 1
ATOM 727 C C . SER A 1 92 ? -12.567 8.965 25.246 1.00 97.12 92 SER A C 1
ATOM 729 O O . SER A 1 92 ? -12.376 9.945 25.958 1.00 97.12 92 SER A O 1
ATOM 731 N N . PHE A 1 93 ? -13.757 8.663 24.736 1.00 97.06 93 PHE A N 1
ATOM 732 C CA . PHE A 1 93 ? -14.965 9.446 24.997 1.00 97.06 93 PHE A CA 1
ATOM 733 C C . PHE A 1 93 ? -16.212 8.555 24.955 1.00 97.06 93 PHE A C 1
ATOM 735 O O . PHE A 1 93 ? -16.129 7.376 24.602 1.00 97.06 93 PHE A O 1
ATOM 742 N N . THR A 1 94 ? -17.364 9.117 25.313 1.00 95.88 94 THR A N 1
ATOM 743 C CA . THR A 1 94 ? -18.656 8.426 25.256 1.00 95.88 94 THR A CA 1
ATOM 744 C C . THR A 1 94 ? -19.559 9.111 24.239 1.00 95.88 94 THR A C 1
ATOM 746 O O . THR A 1 94 ? -19.697 10.331 24.257 1.00 95.88 94 THR A O 1
ATOM 749 N N . GLU A 1 95 ? -20.201 8.331 23.374 1.00 91.56 95 GLU A N 1
ATOM 750 C CA . GLU A 1 95 ? -21.205 8.800 22.417 1.00 91.56 95 GLU A CA 1
ATOM 751 C C . GLU A 1 95 ? -22.436 7.900 22.517 1.00 91.56 95 GLU A C 1
ATOM 753 O O . GLU A 1 95 ? -22.324 6.681 22.391 1.00 91.56 95 GLU A O 1
ATOM 758 N N . ASN A 1 96 ? -23.612 8.481 22.774 1.00 90.62 96 ASN A N 1
ATOM 759 C CA . ASN A 1 96 ? -24.870 7.735 22.932 1.00 90.62 96 ASN A CA 1
ATOM 760 C C . ASN A 1 96 ? -24.752 6.556 23.923 1.00 90.62 96 ASN A C 1
ATOM 762 O O . ASN A 1 96 ? -25.186 5.439 23.642 1.00 90.62 96 ASN A O 1
ATOM 766 N N . GLY A 1 97 ? -24.083 6.788 25.059 1.00 90.88 97 GLY A N 1
ATOM 767 C CA . GLY A 1 97 ? -23.852 5.777 26.098 1.00 90.88 97 GLY A CA 1
ATOM 768 C C . GLY A 1 97 ? -22.833 4.687 25.740 1.00 90.88 97 GLY A C 1
ATOM 769 O O . GLY A 1 97 ? -22.632 3.767 26.527 1.00 90.88 97 GLY A O 1
ATOM 770 N N . ARG A 1 98 ? -22.172 4.764 24.578 1.00 92.00 98 ARG A N 1
ATOM 771 C CA . ARG A 1 98 ? -21.160 3.793 24.140 1.00 92.00 98 ARG A CA 1
ATOM 772 C C . ARG A 1 98 ? -19.763 4.378 24.233 1.00 92.00 98 ARG A C 1
ATOM 774 O O . ARG A 1 98 ? -19.540 5.531 23.869 1.00 92.00 98 ARG A O 1
ATOM 781 N N . ARG A 1 99 ? -18.810 3.557 24.673 1.00 95.44 99 ARG A N 1
ATOM 782 C CA . ARG A 1 99 ? -17.399 3.933 24.716 1.00 95.44 99 ARG A CA 1
ATOM 783 C C . ARG A 1 99 ? -16.806 3.944 23.308 1.00 95.44 99 ARG A C 1
ATOM 785 O O . ARG A 1 99 ? -16.866 2.953 22.578 1.00 95.44 99 ARG A O 1
ATOM 792 N N . MET A 1 100 ? -16.198 5.068 22.967 1.00 97.50 100 MET A N 1
ATOM 793 C CA . MET A 1 100 ? -15.557 5.335 21.689 1.00 97.50 100 MET A CA 1
ATOM 794 C C . MET A 1 100 ? -14.109 5.777 21.916 1.00 97.50 100 MET A C 1
ATOM 796 O O . MET A 1 100 ? -13.715 6.214 23.002 1.00 97.50 100 MET A O 1
ATOM 800 N N . VAL A 1 101 ? -13.303 5.671 20.867 1.00 98.06 101 VAL A N 1
ATOM 801 C CA . VAL A 1 101 ? -11.915 6.120 20.841 1.00 98.06 101 VAL A CA 1
ATOM 802 C C . VAL A 1 101 ? -11.725 7.032 19.641 1.00 98.06 101 VAL A C 1
ATOM 804 O O . VAL A 1 101 ? -11.941 6.627 18.501 1.00 98.06 101 VAL A O 1
ATOM 807 N N . ARG A 1 102 ? -11.294 8.266 19.892 1.00 98.00 102 ARG A N 1
ATOM 808 C CA . ARG A 1 102 ? -10.943 9.240 18.865 1.00 98.00 102 ARG A CA 1
ATOM 809 C C . ARG A 1 102 ? -9.445 9.200 18.606 1.00 98.00 102 ARG A C 1
ATOM 811 O O . ARG A 1 102 ? -8.640 9.359 19.523 1.00 98.00 102 ARG A O 1
ATOM 818 N N . TYR A 1 103 ? -9.091 9.052 17.341 1.00 98.06 103 TYR A N 1
ATOM 819 C CA . TYR A 1 103 ? -7.739 9.177 16.824 1.00 98.06 103 TYR A CA 1
ATOM 820 C C . TYR A 1 103 ? -7.630 10.469 16.024 1.00 98.06 103 TYR A C 1
ATOM 822 O O . TYR A 1 103 ? -8.472 10.737 15.168 1.00 98.06 103 TYR A O 1
ATOM 830 N N . ARG A 1 104 ? -6.598 11.265 16.304 1.00 96.81 104 ARG A N 1
ATOM 831 C CA . ARG A 1 104 ? -6.253 12.476 15.549 1.00 96.81 104 ARG A CA 1
ATOM 832 C C . ARG A 1 104 ? -4.885 12.299 14.914 1.00 96.81 104 ARG A C 1
ATOM 834 O O . ARG A 1 104 ? -3.936 11.959 15.622 1.00 96.81 104 ARG A O 1
ATOM 841 N N . VAL A 1 105 ? -4.793 12.521 13.608 1.00 94.44 105 VAL A N 1
ATOM 842 C CA . VAL A 1 105 ? -3.568 12.329 12.826 1.00 94.44 105 VAL A CA 1
ATOM 843 C C . VAL A 1 105 ? -3.260 13.601 12.057 1.00 94.44 105 VAL A C 1
ATOM 845 O O . VAL A 1 105 ? -4.025 14.015 11.187 1.00 94.44 105 VAL A O 1
ATOM 848 N N . ASP A 1 106 ? -2.125 14.205 12.388 1.00 91.12 106 ASP A N 1
ATOM 849 C CA . ASP A 1 106 ? -1.646 15.419 11.739 1.00 91.12 106 ASP A CA 1
ATOM 850 C C . ASP A 1 106 ? -0.758 15.021 10.555 1.00 91.12 106 ASP A C 1
ATOM 852 O O . ASP A 1 106 ? 0.306 14.415 10.722 1.00 91.12 106 ASP A O 1
ATOM 856 N N . PHE A 1 107 ? -1.206 15.319 9.333 1.00 87.19 107 PHE A N 1
ATOM 857 C CA . PHE A 1 107 ? -0.431 14.976 8.145 1.00 87.19 107 PHE A CA 1
ATOM 858 C C . PHE A 1 107 ? 0.756 15.930 7.962 1.00 87.19 107 PHE A C 1
ATOM 860 O O . PHE A 1 107 ? 0.588 17.148 8.047 1.00 87.19 107 PHE A O 1
ATOM 867 N N . PRO A 1 108 ? 1.957 15.421 7.624 1.00 87.00 108 PRO A N 1
ATOM 868 C CA . PRO A 1 108 ? 3.090 16.281 7.324 1.00 87.00 108 PRO A CA 1
ATOM 869 C C . PRO A 1 108 ? 2.791 17.215 6.151 1.00 87.00 108 PRO A C 1
ATOM 871 O O . PRO A 1 108 ? 2.280 16.779 5.116 1.00 87.00 108 PRO A O 1
ATOM 874 N N . VAL A 1 109 ? 3.220 18.474 6.272 1.00 88.19 109 VAL A N 1
ATOM 875 C CA . VAL A 1 109 ? 3.111 19.512 5.228 1.00 88.19 109 VAL A CA 1
ATOM 876 C C . VAL A 1 109 ? 3.579 18.996 3.865 1.00 88.19 109 VAL A C 1
ATOM 878 O O . VAL A 1 109 ? 2.933 19.237 2.849 1.00 88.19 109 VAL A O 1
ATOM 881 N N . SER A 1 110 ? 4.683 18.245 3.833 1.00 86.06 110 SER A N 1
ATOM 882 C CA . SER A 1 110 ? 5.237 17.663 2.605 1.00 86.06 110 SER A CA 1
ATOM 883 C C . SER A 1 110 ? 4.304 16.651 1.938 1.00 86.06 110 SER A C 1
ATOM 885 O O . SER A 1 110 ? 4.280 16.557 0.716 1.00 86.06 110 SER A O 1
ATOM 887 N N . THR A 1 111 ? 3.522 15.908 2.722 1.00 84.81 111 THR A N 1
ATOM 888 C CA . THR A 1 111 ? 2.547 14.943 2.202 1.00 84.81 111 THR A CA 1
ATOM 889 C C . THR A 1 111 ? 1.324 15.673 1.655 1.00 84.81 111 THR A C 1
ATOM 891 O O . THR A 1 111 ? 0.915 15.412 0.527 1.00 84.81 111 THR A O 1
ATOM 894 N N . VAL A 1 112 ? 0.801 16.648 2.405 1.00 87.00 112 VAL A N 1
ATOM 895 C CA . VAL A 1 112 ? -0.361 17.459 2.003 1.00 87.00 112 VAL A CA 1
ATOM 896 C C . VAL A 1 112 ? -0.074 18.285 0.746 1.00 87.00 112 VAL A C 1
ATOM 898 O O . VAL A 1 112 ? -0.903 18.348 -0.157 1.00 87.00 112 VAL A O 1
ATOM 901 N N . ARG A 1 113 ? 1.135 18.848 0.625 1.00 87.50 113 ARG A N 1
ATOM 902 C CA . ARG A 1 113 ? 1.554 19.648 -0.538 1.00 87.50 113 ARG A CA 1
ATOM 903 C C . ARG A 1 113 ? 1.453 18.897 -1.867 1.00 87.50 113 ARG A C 1
ATOM 905 O O . ARG A 1 113 ? 1.242 19.527 -2.900 1.00 87.50 113 ARG A O 1
ATOM 912 N N . ASN A 1 114 ? 1.605 17.575 -1.834 1.00 83.25 114 ASN A N 1
ATOM 913 C CA . ASN A 1 114 ? 1.606 16.713 -3.015 1.00 83.25 114 ASN A CA 1
ATOM 914 C C . ASN A 1 114 ? 0.220 16.144 -3.359 1.00 83.25 114 ASN A C 1
ATOM 916 O O . ASN A 1 114 ? 0.109 15.339 -4.286 1.00 83.25 114 ASN A O 1
ATOM 920 N N . LEU A 1 115 ? -0.829 16.531 -2.627 1.00 83.06 115 LEU A N 1
ATOM 921 C CA . LEU A 1 115 ? -2.193 16.136 -2.957 1.00 83.06 115 LEU A CA 1
ATOM 922 C C . LEU A 1 115 ? -2.601 16.701 -4.317 1.00 83.06 115 LEU A C 1
ATOM 924 O O . LEU A 1 115 ? -2.309 17.848 -4.663 1.00 83.06 115 LEU A O 1
ATOM 928 N N . LYS A 1 116 ? -3.296 15.866 -5.085 1.00 79.31 116 LYS A N 1
ATOM 929 C CA . LYS A 1 116 ? -3.889 16.251 -6.362 1.00 79.31 116 LYS A CA 1
ATOM 930 C C . LYS A 1 116 ? -5.256 16.909 -6.128 1.00 79.31 116 LYS A C 1
ATOM 932 O O . LYS A 1 116 ? -5.913 16.595 -5.135 1.00 79.31 116 LYS A O 1
ATOM 937 N N . PRO A 1 117 ? -5.719 17.763 -7.060 1.00 75.31 117 PRO A N 1
ATOM 938 C CA . PRO A 1 117 ? -7.037 18.399 -6.968 1.00 75.31 117 PRO A CA 1
ATOM 939 C C . PRO A 1 117 ? -8.204 17.414 -7.129 1.00 75.31 117 PRO A C 1
ATOM 941 O O . PRO A 1 117 ? -9.330 17.743 -6.775 1.00 75.31 117 PRO A O 1
ATOM 944 N N . VAL A 1 118 ? -7.939 16.207 -7.639 1.00 74.69 118 VAL A N 1
ATOM 945 C CA . VAL A 1 118 ? -8.911 15.118 -7.795 1.00 74.69 118 VAL A CA 1
ATOM 946 C C . VAL A 1 118 ? -8.321 13.804 -7.295 1.00 74.69 118 VAL A C 1
ATOM 948 O O . VAL A 1 118 ? -7.109 13.577 -7.403 1.00 74.69 118 VAL A O 1
ATOM 951 N N . ILE A 1 119 ? -9.170 12.921 -6.768 1.00 77.38 119 ILE A N 1
ATOM 952 C CA . ILE A 1 119 ? -8.750 11.590 -6.320 1.00 77.38 119 ILE A CA 1
ATOM 953 C C . ILE A 1 119 ? -8.350 10.751 -7.545 1.00 77.38 119 ILE A C 1
ATOM 955 O O . ILE A 1 119 ? -9.197 10.305 -8.311 1.00 77.38 119 ILE A O 1
ATOM 959 N N . SER A 1 120 ? -7.050 10.500 -7.745 1.00 63.06 120 SER A N 1
ATOM 960 C CA . SER A 1 120 ? -6.553 9.713 -8.890 1.00 63.06 120 SER A CA 1
ATOM 961 C C . SER A 1 120 ? -6.537 8.194 -8.627 1.00 63.06 120 SER A C 1
ATOM 963 O O . SER A 1 120 ? -5.511 7.539 -8.815 1.00 63.06 120 SER A O 1
ATOM 965 N N . GLY A 1 121 ? -7.660 7.637 -8.166 1.00 62.22 121 GLY A N 1
ATOM 966 C CA . GLY A 1 121 ? -7.819 6.218 -7.812 1.00 62.22 121 GLY A CA 1
ATOM 967 C C . GLY A 1 121 ? -7.386 5.862 -6.381 1.00 62.22 121 GLY A C 1
ATOM 968 O O . GLY A 1 121 ? -6.963 6.719 -5.609 1.00 62.22 121 GLY A O 1
ATOM 969 N N . TRP A 1 122 ? -7.496 4.579 -6.014 1.00 55.97 122 TRP A N 1
ATOM 970 C CA . TRP A 1 122 ? -7.288 4.074 -4.643 1.00 55.97 122 TRP A CA 1
ATOM 971 C C . TRP A 1 122 ? -5.810 3.894 -4.247 1.00 55.97 122 TRP A C 1
ATOM 973 O O . TRP A 1 122 ? -5.469 3.879 -3.065 1.00 55.97 122 TRP A O 1
ATOM 983 N N . ARG A 1 123 ? -4.899 3.761 -5.222 1.00 55.88 123 ARG A N 1
ATOM 984 C CA . ARG A 1 123 ? -3.478 3.432 -4.980 1.00 55.88 123 ARG A CA 1
ATOM 985 C C . ARG A 1 123 ? -2.645 4.493 -4.220 1.00 55.88 123 ARG A C 1
ATOM 987 O O . ARG A 1 123 ? -1.749 4.064 -3.491 1.00 55.88 123 ARG A O 1
ATOM 994 N N . PRO A 1 124 ? -2.856 5.821 -4.351 1.00 63.12 124 PRO A N 1
ATOM 995 C CA . PRO A 1 124 ? -2.057 6.831 -3.645 1.00 63.12 124 PRO A CA 1
ATOM 996 C C . PRO A 1 124 ? -2.611 7.257 -2.268 1.00 63.12 124 PRO A C 1
ATOM 998 O O . PRO A 1 124 ? -2.109 8.224 -1.701 1.00 63.12 124 PRO A O 1
ATOM 1001 N N . GLY A 1 125 ? -3.621 6.569 -1.724 1.00 80.81 125 GLY A N 1
ATOM 1002 C CA . GLY A 1 125 ? -4.235 6.937 -0.444 1.00 80.81 125 GLY A CA 1
ATOM 1003 C C . GLY A 1 125 ? -3.393 6.647 0.811 1.00 80.81 125 GLY A C 1
ATOM 1004 O O . GLY A 1 125 ? -2.289 6.089 0.767 1.00 80.81 125 GLY A O 1
ATOM 1005 N N . PHE A 1 126 ? -3.960 7.014 1.958 1.00 88.88 126 PHE A N 1
ATOM 1006 C CA . PHE A 1 126 ? -3.431 6.778 3.298 1.00 88.88 126 PHE A CA 1
ATOM 1007 C C . PHE A 1 126 ? -4.002 5.463 3.835 1.00 88.88 126 PHE A C 1
ATOM 1009 O O . PHE A 1 126 ? -5.209 5.325 4.018 1.00 88.88 126 PHE A O 1
ATOM 1016 N N . ASN A 1 127 ? -3.134 4.486 4.075 1.00 89.69 127 ASN A N 1
ATOM 1017 C CA . ASN A 1 127 ? -3.496 3.183 4.624 1.00 89.69 127 ASN A CA 1
ATOM 1018 C C . ASN A 1 127 ? -3.715 3.323 6.128 1.00 89.69 127 ASN A C 1
ATOM 1020 O O . ASN A 1 127 ? -2.829 3.820 6.817 1.00 89.69 127 ASN A O 1
ATOM 1024 N N . CYS A 1 128 ? -4.864 2.869 6.614 1.00 93.06 128 CYS A N 1
ATOM 1025 C CA . CYS A 1 128 ? -5.275 2.866 8.010 1.00 93.06 128 CYS A CA 1
ATOM 1026 C C . CYS A 1 128 ? -5.416 1.423 8.470 1.00 93.06 128 CYS A C 1
ATOM 1028 O O . CYS A 1 128 ? -6.354 0.722 8.083 1.00 93.06 128 CYS A O 1
ATOM 1030 N N . LEU A 1 129 ? -4.471 0.985 9.293 1.00 93.75 129 LEU A N 1
ATOM 1031 C CA . LEU A 1 129 ? -4.439 -0.375 9.811 1.00 93.75 129 LEU A CA 1
ATOM 1032 C C . LEU A 1 129 ? -5.258 -0.425 11.088 1.00 93.75 129 LEU A C 1
ATOM 1034 O O . LEU A 1 129 ? -4.891 0.192 12.086 1.00 93.75 129 LEU A O 1
ATOM 1038 N N . ILE A 1 130 ? -6.357 -1.164 11.050 1.00 95.75 130 ILE A N 1
ATOM 1039 C CA . ILE A 1 130 ? -7.264 -1.353 12.176 1.00 95.75 130 ILE A CA 1
ATOM 1040 C C . ILE A 1 130 ? -7.110 -2.789 12.666 1.00 95.75 130 ILE A C 1
ATOM 1042 O O . ILE A 1 130 ? -7.173 -3.726 11.872 1.00 95.75 130 ILE A O 1
ATOM 1046 N N . LEU A 1 131 ? -6.915 -2.967 13.971 1.00 95.81 131 LEU A N 1
ATOM 1047 C CA . LEU A 1 131 ? -6.930 -4.268 14.627 1.00 95.81 131 LEU A CA 1
ATOM 1048 C C . LEU A 1 131 ? -8.210 -4.403 15.465 1.00 95.81 131 LEU A C 1
ATOM 1050 O O . LEU A 1 131 ? -8.348 -3.720 16.484 1.00 95.81 131 LEU A O 1
ATOM 1054 N N . PRO A 1 132 ? -9.145 -5.272 15.059 1.00 96.75 132 PRO A N 1
ATOM 1055 C CA . PRO A 1 132 ? -10.302 -5.623 15.866 1.00 96.75 132 PRO A CA 1
ATOM 1056 C C . PRO A 1 132 ? -9.901 -6.468 17.080 1.00 96.75 132 PRO A C 1
ATOM 1058 O O . PRO A 1 132 ? -9.081 -7.384 16.975 1.00 96.75 132 PRO A O 1
ATOM 1061 N N . ARG A 1 133 ? -10.481 -6.167 18.242 1.00 95.50 133 ARG A N 1
ATOM 1062 C CA . ARG A 1 133 ? -10.222 -6.881 19.499 1.00 95.50 133 ARG A CA 1
ATOM 1063 C C . ARG A 1 133 ? -10.952 -8.219 19.543 1.00 95.50 133 ARG A C 1
ATOM 1065 O O . ARG A 1 133 ? -12.063 -8.318 19.037 1.00 95.50 133 ARG A O 1
ATOM 1072 N N . LYS A 1 134 ? -10.338 -9.200 20.212 1.00 94.44 134 LYS A N 1
ATOM 1073 C CA . LYS A 1 134 ? -10.940 -10.510 20.495 1.00 94.44 134 LYS A CA 1
ATOM 1074 C C . LYS A 1 134 ? -12.075 -10.420 21.521 1.00 94.44 134 LYS A C 1
ATOM 1076 O O . LYS A 1 134 ? -12.001 -9.583 22.420 1.00 94.44 134 LYS A O 1
ATOM 1081 N N . GLY A 1 135 ? -13.078 -11.294 21.409 1.00 95.50 135 GLY A N 1
ATOM 1082 C CA . GLY A 1 135 ? -14.230 -11.373 22.317 1.00 95.50 135 GLY A CA 1
ATOM 1083 C C . GLY A 1 135 ? -15.393 -10.423 21.994 1.00 95.50 135 GLY A C 1
ATOM 1084 O O . GLY A 1 135 ? -16.277 -10.231 22.827 1.00 95.50 135 GLY A O 1
ATOM 1085 N N . PHE A 1 136 ? -15.406 -9.812 20.809 1.00 95.94 136 PHE A N 1
ATOM 1086 C CA . PHE A 1 136 ? -16.432 -8.870 20.351 1.00 95.94 136 PHE A CA 1
ATOM 1087 C C . PHE A 1 136 ? -17.124 -9.307 19.045 1.00 95.94 136 PHE A C 1
ATOM 1089 O O . PHE A 1 136 ? -17.919 -8.541 18.493 1.00 95.94 136 PHE A O 1
ATOM 1096 N N . ALA A 1 137 ? -16.868 -10.516 18.542 1.00 96.56 137 ALA A N 1
ATOM 1097 C CA . ALA A 1 137 ? -17.575 -11.088 17.400 1.00 96.56 137 ALA A CA 1
ATOM 1098 C C . ALA A 1 137 ? -19.108 -10.954 17.536 1.00 96.56 137 ALA A C 1
ATOM 1100 O O . ALA A 1 137 ? -19.689 -11.092 18.612 1.00 96.56 137 ALA A O 1
ATOM 1101 N N . GLY A 1 138 ? -19.772 -10.619 16.429 1.00 96.12 138 GLY A N 1
ATOM 1102 C CA . GLY A 1 138 ? -21.206 -10.325 16.359 1.00 96.12 138 GLY A CA 1
ATOM 1103 C C . GLY A 1 138 ? -21.581 -8.871 16.680 1.00 96.12 138 GLY A C 1
ATOM 1104 O O . GLY A 1 138 ? -22.705 -8.449 16.382 1.00 96.12 138 GLY A O 1
ATOM 1105 N N . ARG A 1 139 ? -20.667 -8.064 17.241 1.00 95.88 139 ARG A N 1
ATOM 1106 C CA . ARG A 1 139 ? -20.939 -6.650 17.546 1.00 95.88 139 ARG A CA 1
ATOM 1107 C C . ARG A 1 139 ? -21.108 -5.820 16.275 1.00 95.88 139 ARG A C 1
ATOM 1109 O O . ARG A 1 139 ? -20.440 -6.012 15.260 1.00 95.88 139 ARG A O 1
ATOM 1116 N N . LYS A 1 140 ? -22.012 -4.843 16.366 1.00 96.38 140 LYS A N 1
ATOM 1117 C CA . LYS A 1 140 ? -22.315 -3.867 15.315 1.00 96.38 140 LYS A CA 1
ATOM 1118 C C . LYS A 1 140 ? -22.279 -2.472 15.925 1.00 96.38 140 LYS A C 1
ATOM 1120 O O . LYS A 1 140 ? -22.921 -2.227 16.948 1.00 96.38 140 LYS A O 1
ATOM 1125 N N . ALA A 1 141 ? -21.547 -1.560 15.306 1.00 95.94 141 ALA A N 1
ATOM 1126 C CA . ALA A 1 141 ? -21.485 -0.166 15.729 1.00 95.94 141 ALA A CA 1
ATOM 1127 C C . ALA A 1 141 ? -21.232 0.744 14.531 1.00 95.94 141 ALA A C 1
ATOM 1129 O O . ALA A 1 141 ? -20.993 0.269 13.422 1.00 95.94 141 ALA A O 1
ATOM 1130 N N . SER A 1 142 ? -21.280 2.047 14.767 1.00 96.88 142 SER A N 1
ATOM 1131 C CA . SER A 1 142 ? -20.830 3.025 13.789 1.00 96.88 142 SER A CA 1
ATOM 1132 C C . SER A 1 142 ? -19.406 3.459 14.109 1.00 96.88 142 SER A C 1
ATOM 1134 O O . SER A 1 142 ? -19.007 3.476 15.272 1.00 96.88 142 SER A O 1
ATOM 1136 N N . PHE A 1 143 ? -18.655 3.828 13.083 1.00 97.00 143 PHE A N 1
ATOM 1137 C CA . PHE A 1 143 ? -17.428 4.597 13.223 1.00 97.00 143 PHE A CA 1
ATOM 1138 C C . PHE A 1 143 ? -17.521 5.844 12.350 1.00 97.00 143 PHE A C 1
ATOM 1140 O O . PHE A 1 143 ? -18.237 5.854 11.346 1.00 97.00 143 PHE A O 1
ATOM 1147 N N . LYS A 1 144 ? -16.824 6.906 12.745 1.00 96.94 144 LYS A N 1
ATOM 1148 C CA . LYS A 1 144 ? -16.854 8.186 12.035 1.00 96.94 144 LYS A CA 1
ATOM 1149 C C . LYS A 1 144 ? -15.472 8.556 11.544 1.00 96.94 144 LYS A C 1
ATOM 1151 O O . LYS A 1 144 ? -14.464 8.251 12.179 1.00 96.94 144 LYS A O 1
ATOM 1156 N N . VAL A 1 145 ? -15.440 9.240 10.416 1.00 96.94 145 VAL A N 1
ATOM 1157 C CA . VAL A 1 145 ? -14.23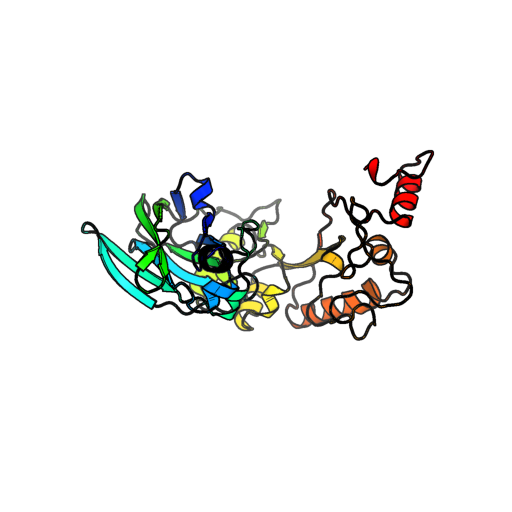9 9.861 9.863 1.00 96.94 145 VAL A CA 1
ATOM 1158 C C . VAL A 1 145 ? -14.562 11.308 9.538 1.00 96.94 145 VAL A C 1
ATOM 1160 O O . VAL A 1 145 ? -15.669 11.615 9.104 1.00 96.94 145 VAL A O 1
ATOM 1163 N N . ALA A 1 146 ? -13.615 12.196 9.786 1.00 95.62 146 ALA A N 1
ATOM 1164 C CA . ALA A 1 146 ? -13.741 13.612 9.486 1.00 95.62 146 ALA A CA 1
ATOM 1165 C C . ALA A 1 146 ? -12.350 14.216 9.293 1.00 95.62 146 ALA A C 1
ATOM 1167 O O . ALA A 1 146 ? -11.336 13.603 9.638 1.00 95.62 146 ALA A O 1
ATOM 1168 N N . PHE A 1 147 ? -12.307 15.452 8.821 1.00 93.94 147 PHE A N 1
ATOM 1169 C CA . PHE A 1 147 ? -11.134 16.307 8.936 1.00 93.94 147 PHE A CA 1
ATOM 1170 C C . PHE A 1 147 ? -11.442 17.461 9.875 1.00 93.94 147 PHE A C 1
ATOM 1172 O O . PHE A 1 147 ? -12.601 17.788 10.118 1.00 93.94 147 PHE A O 1
ATOM 1179 N N . ALA A 1 148 ? -10.402 18.058 10.438 1.00 91.75 148 ALA A N 1
ATOM 1180 C CA . ALA A 1 148 ? -10.496 19.340 11.103 1.00 91.75 148 ALA A CA 1
ATOM 1181 C C . ALA A 1 148 ? -9.608 20.355 10.388 1.00 91.75 148 ALA A C 1
ATOM 1183 O O . ALA A 1 148 ? -8.400 20.154 10.253 1.00 91.75 148 ALA A O 1
ATOM 1184 N N . GLU A 1 149 ? -10.222 21.458 9.975 1.00 84.06 149 GLU A N 1
ATOM 1185 C CA . GLU A 1 149 ? -9.586 22.592 9.313 1.00 84.06 149 GLU A CA 1
ATOM 1186 C C . GLU A 1 149 ? -9.893 23.843 10.138 1.00 84.06 149 GLU A C 1
ATOM 1188 O O . GLU A 1 149 ? -11.052 24.151 10.423 1.00 84.06 149 GLU A O 1
ATOM 1193 N N . LYS A 1 150 ? -8.848 24.550 10.596 1.00 81.00 150 LYS A N 1
ATOM 1194 C CA . LYS A 1 150 ? -8.983 25.761 11.437 1.00 81.00 150 LYS A CA 1
ATOM 1195 C C . LYS A 1 150 ? -9.912 25.560 12.653 1.00 81.00 150 LYS A C 1
ATOM 1197 O O . LYS A 1 150 ? -10.695 26.436 13.006 1.00 81.00 150 LYS A O 1
ATOM 1202 N N . GLY A 1 151 ? -9.853 24.378 13.273 1.00 78.88 151 GLY A N 1
ATOM 1203 C CA . GLY A 1 151 ? -10.652 24.023 14.451 1.00 78.88 151 GLY A CA 1
ATOM 1204 C C . GLY A 1 151 ? -12.100 23.599 14.173 1.00 78.88 151 GLY A C 1
ATOM 1205 O O . GLY A 1 151 ? -12.788 23.199 15.109 1.00 78.88 151 GLY A O 1
ATOM 1206 N N . LYS A 1 152 ? -12.567 23.626 12.918 1.00 86.25 152 LYS A N 1
ATOM 1207 C CA . LYS A 1 152 ? -13.907 23.159 12.529 1.00 86.25 152 LYS A CA 1
ATOM 1208 C C . LYS A 1 152 ? -13.831 21.781 11.886 1.00 86.25 152 LYS A C 1
ATOM 1210 O O . LYS A 1 152 ? -12.917 21.524 11.107 1.00 86.25 152 LYS A O 1
ATOM 1215 N N . ARG A 1 153 ? -14.789 20.900 12.199 1.00 90.31 153 ARG A N 1
ATOM 1216 C CA . ARG A 1 153 ? -14.908 19.606 11.514 1.00 90.31 153 ARG A CA 1
ATOM 1217 C C . ARG A 1 153 ? -15.467 19.815 10.109 1.00 90.31 153 ARG A C 1
ATOM 1219 O O . ARG A 1 153 ? -16.470 20.505 9.946 1.00 90.31 153 ARG A O 1
ATOM 1226 N N . THR A 1 154 ? -14.837 19.192 9.126 1.00 88.50 154 THR A N 1
ATOM 1227 C CA . THR A 1 154 ? -15.248 19.168 7.720 1.00 88.50 154 THR A CA 1
ATOM 1228 C C . THR A 1 154 ? -15.281 17.717 7.226 1.00 88.50 154 THR A C 1
ATOM 1230 O O . THR A 1 154 ? -14.632 16.839 7.801 1.00 88.50 154 THR A O 1
ATOM 1233 N N . PHE A 1 155 ? -16.089 17.439 6.195 1.00 86.88 155 PHE A N 1
ATOM 1234 C CA . PHE A 1 155 ? -16.246 16.100 5.597 1.00 86.88 155 PHE A CA 1
ATOM 1235 C C . PHE A 1 155 ? -16.524 14.977 6.608 1.00 86.88 155 PHE A C 1
ATOM 1237 O O . PHE A 1 155 ? -15.928 13.901 6.541 1.00 86.88 155 PHE A O 1
ATOM 1244 N N . GLU A 1 156 ? -17.437 15.214 7.550 1.00 93.69 156 GLU A N 1
ATOM 1245 C CA . GLU A 1 156 ? -17.842 14.171 8.490 1.00 93.69 156 GLU A CA 1
ATOM 1246 C C . GLU A 1 156 ? -18.670 13.097 7.774 1.00 93.69 156 GLU A C 1
ATOM 1248 O O . GLU A 1 156 ? -19.676 13.381 7.123 1.00 93.69 156 GLU A O 1
ATOM 1253 N N . GLN A 1 157 ? -18.239 11.845 7.900 1.00 95.25 157 GLN A N 1
ATOM 1254 C CA . GLN A 1 157 ? -18.946 10.688 7.377 1.00 95.25 157 GLN A CA 1
ATOM 1255 C C . GLN A 1 157 ? -19.028 9.589 8.428 1.00 95.25 157 GLN A C 1
ATOM 1257 O O . GLN A 1 157 ? -18.085 9.344 9.182 1.00 95.25 157 GLN A O 1
ATOM 1262 N N . THR A 1 158 ? -20.168 8.904 8.448 1.00 97.06 158 THR A N 1
ATOM 1263 C CA . THR A 1 158 ? -20.439 7.786 9.353 1.00 97.06 158 THR A CA 1
ATOM 1264 C C . THR A 1 158 ? -20.524 6.492 8.559 1.00 97.06 158 THR A C 1
ATOM 1266 O O . THR A 1 158 ? -21.141 6.444 7.496 1.00 97.06 158 THR A O 1
ATOM 1269 N N . TYR A 1 159 ? -19.925 5.441 9.104 1.00 97.75 159 TYR A N 1
ATOM 1270 C CA . TYR A 1 159 ? -19.857 4.115 8.512 1.00 97.75 159 TYR A CA 1
ATOM 1271 C C . TYR A 1 159 ? -20.319 3.068 9.508 1.00 97.75 159 TYR A C 1
ATOM 1273 O O . TYR A 1 159 ? -20.111 3.204 10.714 1.00 97.75 159 TYR A O 1
ATOM 1281 N N . ARG A 1 160 ? -20.892 1.981 9.002 1.00 97.75 160 ARG A N 1
ATOM 1282 C CA . ARG A 1 160 ? -21.265 0.819 9.805 1.00 97.75 160 ARG A CA 1
ATOM 1283 C C . ARG A 1 160 ? -20.102 -0.168 9.891 1.00 97.75 160 ARG A C 1
ATOM 1285 O O . ARG A 1 160 ? -19.648 -0.683 8.875 1.00 97.75 160 ARG A O 1
ATOM 1292 N N . ALA A 1 161 ? -19.675 -0.486 11.106 1.00 97.50 161 ALA A N 1
ATOM 1293 C CA . ALA A 1 161 ? -18.776 -1.592 11.402 1.00 97.50 161 ALA A CA 1
ATOM 1294 C C . ALA A 1 161 ? -19.569 -2.821 11.853 1.00 97.50 161 ALA A C 1
ATOM 1296 O O . ALA A 1 161 ? -20.423 -2.738 12.744 1.00 97.50 161 ALA A O 1
ATOM 1297 N N . VAL A 1 162 ? -19.239 -3.972 11.278 1.00 97.06 162 VAL A N 1
ATOM 1298 C CA . VAL A 1 162 ? -19.679 -5.283 11.765 1.00 97.06 162 VAL A CA 1
ATOM 1299 C C . VAL A 1 162 ? -18.437 -6.096 12.087 1.00 97.06 162 VAL A C 1
ATOM 1301 O O . VAL A 1 162 ? -17.556 -6.222 11.240 1.00 97.06 162 VAL A O 1
ATOM 1304 N N . LEU A 1 163 ? -18.352 -6.623 13.307 1.00 97.81 163 LEU A N 1
ATOM 1305 C CA . LEU A 1 163 ? -17.270 -7.513 13.700 1.00 97.81 163 LEU A CA 1
ATOM 1306 C C . LEU A 1 163 ? -17.716 -8.964 13.525 1.00 97.81 163 LEU A C 1
ATOM 1308 O O . LEU A 1 163 ? -18.627 -9.432 14.203 1.00 97.81 163 LEU A O 1
ATOM 1312 N N . LEU A 1 164 ? -17.091 -9.650 12.581 1.00 97.25 164 LEU A N 1
ATOM 1313 C CA . LEU A 1 164 ? -17.249 -11.073 12.323 1.00 97.25 164 LEU A CA 1
ATOM 1314 C C . LEU A 1 164 ? -16.275 -11.880 13.203 1.00 97.25 164 LEU A C 1
ATOM 1316 O O . LEU A 1 164 ? -15.306 -11.305 13.709 1.00 97.25 164 LEU A O 1
ATOM 1320 N N . PRO A 1 165 ? -16.509 -13.193 13.387 1.00 96.81 165 PRO A N 1
ATOM 1321 C CA . PRO A 1 165 ? -15.562 -14.087 14.052 1.00 96.81 165 PRO A CA 1
ATOM 1322 C C . PRO A 1 165 ? -14.156 -14.063 13.434 1.00 96.81 165 PRO A C 1
ATOM 1324 O O . PRO A 1 165 ? -13.935 -13.497 12.359 1.00 96.81 165 PRO A O 1
ATOM 1327 N N . GLU A 1 166 ? -13.195 -14.677 14.127 1.00 94.12 166 GLU A N 1
ATOM 1328 C CA . GLU A 1 166 ? -11.845 -14.860 13.587 1.00 94.12 166 GLU A CA 1
ATOM 1329 C C . GLU A 1 166 ? -11.898 -15.646 12.263 1.00 94.12 166 GLU A C 1
ATOM 1331 O O . GLU A 1 166 ? -12.817 -16.445 12.065 1.00 94.12 166 GLU A O 1
ATOM 1336 N N . PRO A 1 167 ? -10.929 -15.453 11.346 1.00 90.00 167 PRO A N 1
ATOM 1337 C CA . PRO A 1 167 ? -10.882 -16.238 10.121 1.00 90.00 167 PRO A CA 1
ATOM 1338 C C . PRO A 1 167 ? -10.791 -17.734 10.444 1.00 90.00 167 PRO A C 1
ATOM 1340 O O . PRO A 1 167 ? -9.891 -18.157 11.177 1.00 90.00 167 PRO A O 1
ATOM 1343 N N . GLU A 1 168 ? -11.683 -18.534 9.863 1.00 88.38 168 GLU A N 1
ATOM 1344 C CA . GLU A 1 168 ? -11.575 -19.988 9.927 1.00 88.38 168 GLU A CA 1
ATOM 1345 C C . GLU A 1 168 ? -10.322 -20.440 9.172 1.00 88.38 168 GLU A C 1
ATOM 1347 O O . GLU A 1 168 ? -10.082 -20.062 8.023 1.00 88.38 168 GLU A O 1
ATOM 1352 N N . MET A 1 169 ? -9.489 -21.225 9.850 1.00 85.19 169 MET A N 1
ATOM 1353 C CA . MET A 1 169 ? -8.232 -21.713 9.292 1.00 85.19 169 MET A CA 1
ATOM 1354 C C . MET A 1 169 ? -8.453 -23.084 8.654 1.00 85.19 169 MET A C 1
ATOM 1356 O O . MET A 1 169 ? -9.191 -23.896 9.215 1.00 85.19 169 MET A O 1
ATOM 1360 N N . PRO A 1 170 ? -7.787 -23.393 7.530 1.00 86.19 170 PRO A N 1
ATOM 1361 C CA . PRO A 1 170 ? -7.877 -24.722 6.945 1.00 86.19 170 PRO A CA 1
ATOM 1362 C C . PRO A 1 170 ? -7.299 -25.776 7.904 1.00 86.19 170 PRO A C 1
ATOM 1364 O O . PRO A 1 170 ? -6.295 -25.536 8.583 1.00 86.19 170 PRO A O 1
ATOM 1367 N N . TYR A 1 171 ? -7.913 -26.964 7.932 1.00 85.94 171 TYR A N 1
ATOM 1368 C CA . TYR A 1 171 ? -7.445 -28.098 8.744 1.00 85.94 171 TYR A CA 1
ATOM 1369 C C . TYR A 1 171 ? -6.067 -28.612 8.311 1.00 85.94 171 TYR A C 1
ATOM 1371 O O . TYR A 1 171 ? -5.302 -29.110 9.135 1.00 85.94 171 TYR A O 1
ATOM 1379 N N . ALA A 1 172 ? -5.745 -28.480 7.024 1.00 88.44 172 ALA A N 1
ATOM 1380 C CA . ALA A 1 172 ? -4.462 -28.851 6.448 1.00 88.44 172 ALA A CA 1
ATOM 1381 C C . ALA A 1 172 ? -4.038 -27.829 5.376 1.00 88.44 172 ALA A C 1
ATOM 1383 O O . ALA A 1 172 ? -4.908 -27.215 4.751 1.00 88.44 172 ALA A O 1
ATOM 1384 N N . PRO A 1 173 ? -2.726 -27.660 5.129 1.00 91.00 173 PRO A N 1
ATOM 1385 C CA . PRO A 1 173 ? -2.233 -26.843 4.025 1.00 91.00 173 PRO A CA 1
ATOM 1386 C C . PRO A 1 173 ? -2.782 -27.294 2.666 1.00 91.00 173 PRO A C 1
ATOM 1388 O O . PRO A 1 173 ? -3.121 -28.463 2.462 1.00 91.00 173 PRO A O 1
ATOM 1391 N N . LEU A 1 174 ? -2.826 -26.371 1.706 1.00 89.94 174 LEU A N 1
ATOM 1392 C CA . LEU A 1 174 ? -3.246 -26.673 0.341 1.00 89.94 174 LEU A CA 1
ATOM 1393 C C . LEU A 1 174 ? -2.250 -27.639 -0.316 1.00 89.94 174 LEU A C 1
ATOM 1395 O O . LEU A 1 174 ? -1.047 -27.389 -0.351 1.00 89.94 174 LEU A O 1
ATOM 1399 N N . LYS A 1 175 ? -2.758 -28.749 -0.865 1.00 90.12 175 LYS A N 1
ATOM 1400 C CA . LYS A 1 175 ? -1.930 -29.795 -1.490 1.00 90.12 175 LYS A CA 1
ATOM 1401 C C . LYS A 1 175 ? -1.479 -29.446 -2.911 1.00 90.12 175 LYS A C 1
ATOM 1403 O O . LYS A 1 175 ? -0.364 -29.776 -3.298 1.00 90.12 175 LYS A O 1
ATOM 1408 N N . TYR A 1 176 ? -2.359 -28.815 -3.687 1.00 91.19 176 TYR A N 1
ATOM 1409 C CA . TYR A 1 176 ? -2.169 -28.601 -5.129 1.00 91.19 176 TYR A CA 1
ATOM 1410 C C . TYR A 1 176 ? -1.864 -27.149 -5.504 1.00 91.19 176 TYR A C 1
ATOM 1412 O O . TYR A 1 176 ? -1.449 -26.883 -6.627 1.00 91.19 176 TYR A O 1
ATOM 1420 N N . PHE A 1 177 ? -2.063 -26.213 -4.576 1.00 89.12 177 PHE A N 1
ATOM 1421 C CA . PHE A 1 177 ? -1.923 -24.784 -4.832 1.00 89.12 177 PHE A CA 1
ATOM 1422 C C . PHE A 1 177 ? -0.940 -24.156 -3.856 1.00 89.12 177 PHE A C 1
ATOM 1424 O O . PHE A 1 177 ? -0.921 -24.487 -2.671 1.00 89.12 177 PHE A O 1
ATOM 1431 N N . LYS A 1 178 ? -0.160 -23.207 -4.367 1.00 88.38 178 LYS A N 1
ATOM 1432 C CA . LYS A 1 178 ? 0.647 -22.291 -3.567 1.00 88.38 178 LYS A CA 1
ATOM 1433 C C . LYS A 1 178 ? -0.137 -21.010 -3.342 1.00 88.38 178 LYS A C 1
ATOM 1435 O O . LYS A 1 178 ? -0.837 -20.548 -4.241 1.00 88.38 178 LYS A O 1
ATOM 1440 N N . THR A 1 179 ? -0.035 -20.446 -2.143 1.00 90.88 179 THR A N 1
ATOM 1441 C CA . THR A 1 179 ? -0.683 -19.163 -1.846 1.00 90.88 179 THR A CA 1
ATOM 1442 C C . THR A 1 179 ? 0.323 -18.038 -1.902 1.00 90.88 179 THR A C 1
ATOM 1444 O O . THR A 1 179 ? 1.517 -18.242 -1.692 1.00 90.88 179 THR A O 1
ATOM 1447 N N . GLY A 1 180 ? -0.156 -16.834 -2.192 1.00 89.06 180 GLY A N 1
ATOM 1448 C CA . GLY A 1 180 ? 0.687 -15.660 -2.158 1.00 89.06 180 GLY A CA 1
ATOM 1449 C C . GLY A 1 180 ? -0.088 -14.397 -1.843 1.00 89.06 180 GLY A C 1
ATOM 1450 O O . GLY A 1 180 ? -1.284 -14.293 -2.107 1.00 89.06 180 GLY A O 1
ATOM 1451 N N . ILE A 1 181 ? 0.621 -13.426 -1.281 1.00 88.69 181 ILE A N 1
ATOM 1452 C CA . ILE A 1 181 ? 0.108 -12.094 -0.997 1.00 88.69 181 ILE A CA 1
ATOM 1453 C C . ILE A 1 181 ? 0.998 -11.063 -1.676 1.00 88.69 181 ILE A C 1
ATOM 1455 O O . ILE A 1 181 ? 2.197 -10.986 -1.430 1.00 88.69 181 ILE A O 1
ATOM 1459 N N . THR A 1 182 ? 0.411 -10.218 -2.523 1.00 79.50 182 THR A N 1
ATOM 1460 C CA . THR A 1 182 ? 1.195 -9.201 -3.225 1.00 79.50 182 THR A CA 1
ATOM 1461 C C . THR A 1 182 ? 1.825 -8.236 -2.226 1.00 79.50 182 THR A C 1
ATOM 1463 O O . THR A 1 182 ? 3.023 -8.003 -2.296 1.00 79.50 182 THR A O 1
ATOM 1466 N N . TRP A 1 183 ? 1.074 -7.755 -1.228 1.00 78.69 183 TRP A N 1
ATOM 1467 C CA . TRP A 1 183 ? 1.594 -6.841 -0.209 1.00 78.69 183 TRP A CA 1
ATOM 1468 C C . TRP A 1 183 ? 1.011 -7.106 1.170 1.00 78.69 183 TRP A C 1
ATOM 1470 O O . TRP A 1 183 ? -0.185 -6.909 1.400 1.00 78.69 183 TRP A O 1
ATOM 1480 N N . LEU A 1 184 ? 1.875 -7.432 2.129 1.00 86.25 184 LEU A N 1
ATOM 1481 C CA . LEU A 1 184 ? 1.472 -7.491 3.523 1.00 86.25 184 LEU A CA 1
ATOM 1482 C C . LEU A 1 184 ? 1.465 -6.080 4.135 1.00 86.25 184 LEU A C 1
ATOM 1484 O O . LEU A 1 184 ? 2.473 -5.593 4.641 1.00 86.25 184 LEU A O 1
ATOM 1488 N N . ARG A 1 185 ? 0.308 -5.410 4.080 1.00 84.44 185 ARG A N 1
ATOM 1489 C CA . ARG A 1 185 ? 0.122 -4.017 4.537 1.00 84.44 185 ARG A CA 1
ATOM 1490 C C . ARG A 1 185 ? 0.490 -3.797 6.005 1.00 84.44 185 ARG A C 1
ATOM 1492 O O . ARG A 1 185 ? 0.923 -2.712 6.369 1.00 84.44 185 ARG A O 1
ATOM 1499 N N . SER A 1 186 ? 0.351 -4.799 6.861 1.00 86.62 186 SER A N 1
ATOM 1500 C CA . SER A 1 186 ? 0.747 -4.673 8.264 1.00 86.62 186 SER A CA 1
ATOM 1501 C C . SER A 1 186 ? 2.267 -4.559 8.446 1.00 86.62 186 SER A C 1
ATOM 1503 O O . SER A 1 186 ? 2.702 -4.071 9.479 1.00 86.62 186 SER A O 1
ATOM 1505 N N . SER A 1 187 ? 3.090 -4.955 7.467 1.00 86.62 187 SER A N 1
ATOM 1506 C CA . SER A 1 187 ? 4.558 -4.968 7.591 1.00 86.62 187 SER A CA 1
ATOM 1507 C C . SER A 1 187 ? 5.192 -3.602 7.848 1.00 86.62 187 SER A C 1
ATOM 1509 O O . SER A 1 187 ? 6.295 -3.542 8.382 1.00 86.62 187 SER A O 1
ATOM 1511 N N . SER A 1 188 ? 4.511 -2.509 7.506 1.00 79.50 188 SER A N 1
ATOM 1512 C CA . SER A 1 188 ? 4.961 -1.145 7.804 1.00 79.50 188 SER A CA 1
ATOM 1513 C C . SER A 1 188 ? 4.738 -0.726 9.263 1.00 79.50 188 SER A C 1
ATOM 1515 O O . SER A 1 188 ? 5.193 0.348 9.660 1.00 79.50 188 SER A O 1
ATOM 1517 N N . LEU A 1 189 ? 4.029 -1.536 10.057 1.00 84.12 189 LEU A N 1
ATOM 1518 C CA . LEU A 1 189 ? 3.806 -1.269 11.471 1.00 84.12 189 LEU A CA 1
ATOM 1519 C C . LEU A 1 189 ? 5.061 -1.582 12.291 1.00 84.12 189 LEU A C 1
ATOM 1521 O O . LEU A 1 189 ? 5.780 -2.556 12.045 1.00 84.12 189 LEU A O 1
ATOM 1525 N N . THR A 1 190 ? 5.283 -0.751 13.305 1.00 80.38 190 THR A N 1
ATOM 1526 C CA . THR A 1 190 ? 6.286 -0.962 14.356 1.00 80.38 190 THR A CA 1
ATOM 1527 C C . THR A 1 190 ? 5.853 -2.077 15.304 1.00 80.38 190 THR A C 1
ATOM 1529 O O . THR A 1 190 ? 6.689 -2.852 15.749 1.00 80.38 190 THR A O 1
ATOM 1532 N N . ASP A 1 191 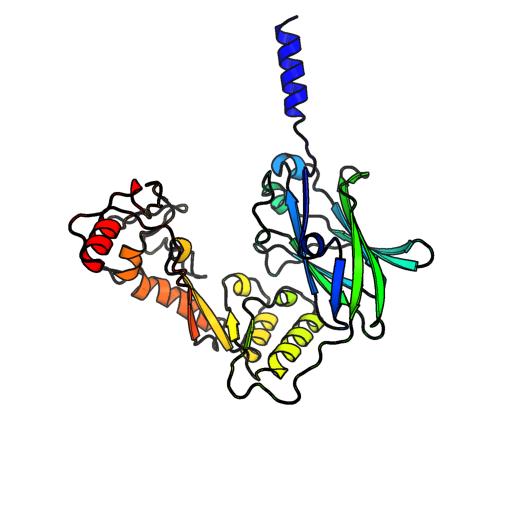? 4.547 -2.195 15.563 1.00 85.19 191 ASP A N 1
ATOM 1533 C CA . ASP A 1 191 ? 3.961 -3.301 16.319 1.00 85.19 191 ASP A CA 1
ATOM 1534 C C . ASP A 1 191 ? 4.033 -4.606 15.513 1.00 85.19 191 ASP A C 1
ATOM 1536 O O . ASP A 1 191 ? 3.561 -4.706 14.378 1.00 85.19 191 ASP A O 1
ATOM 1540 N N . ASP A 1 192 ? 4.620 -5.624 16.132 1.00 88.25 192 ASP A N 1
ATOM 1541 C CA . ASP A 1 192 ? 4.798 -6.955 15.574 1.00 88.25 192 ASP A CA 1
ATOM 1542 C C . ASP A 1 192 ? 3.531 -7.807 15.589 1.00 88.25 192 ASP A C 1
ATOM 1544 O O . ASP A 1 192 ? 3.400 -8.708 14.756 1.00 88.25 192 ASP A O 1
ATOM 1548 N N . ALA A 1 193 ? 2.617 -7.579 16.533 1.00 89.31 193 ALA A N 1
ATOM 1549 C CA . ALA A 1 193 ? 1.489 -8.476 16.749 1.00 89.31 193 ALA A CA 1
ATOM 1550 C C . ALA A 1 193 ? 0.562 -8.574 15.518 1.00 89.31 193 ALA A C 1
ATOM 1552 O O . ALA A 1 193 ? 0.310 -9.702 15.077 1.00 89.31 193 ALA A O 1
ATOM 1553 N N . PRO A 1 194 ? 0.130 -7.464 14.880 1.00 90.62 194 PRO A N 1
ATOM 1554 C CA . PRO A 1 194 ? -0.685 -7.529 13.665 1.00 90.62 194 PRO A CA 1
ATOM 1555 C C . PRO A 1 194 ? 0.028 -8.249 12.515 1.00 90.62 194 PRO A C 1
ATOM 1557 O O . PRO A 1 194 ? -0.584 -9.030 11.788 1.00 90.62 194 PRO A O 1
ATOM 1560 N N . VAL A 1 195 ? 1.340 -8.027 12.373 1.00 91.69 195 VAL A N 1
ATOM 1561 C CA . VAL A 1 195 ? 2.149 -8.636 11.307 1.00 91.69 195 VAL A CA 1
ATOM 1562 C C . VAL A 1 195 ? 2.252 -10.139 11.497 1.00 91.69 195 VAL A C 1
ATOM 1564 O O . VAL A 1 195 ? 1.994 -10.895 10.564 1.00 91.69 195 VAL A O 1
ATOM 1567 N N . LYS A 1 196 ? 2.567 -10.583 12.717 1.00 92.94 196 LYS A N 1
ATOM 1568 C CA . LYS A 1 196 ? 2.650 -12.005 13.061 1.00 92.94 196 LYS A CA 1
ATOM 1569 C C . LYS A 1 196 ? 1.305 -12.705 12.891 1.00 92.94 196 LYS A C 1
ATOM 1571 O O . LYS A 1 196 ? 1.285 -13.845 12.439 1.00 92.94 196 LYS A O 1
ATOM 1576 N N . THR A 1 197 ? 0.188 -12.049 13.212 1.00 91.94 197 THR A N 1
ATOM 1577 C CA . THR A 1 197 ? -1.143 -12.623 12.968 1.00 91.94 197 THR A CA 1
ATOM 1578 C C . THR A 1 197 ? -1.402 -12.848 11.484 1.00 91.94 197 THR A C 1
ATOM 1580 O O . THR A 1 197 ? -1.794 -13.949 11.107 1.00 91.94 197 THR A O 1
ATOM 1583 N N . ALA A 1 198 ? -1.127 -11.855 10.639 1.00 92.56 198 ALA A N 1
ATOM 1584 C CA . ALA A 1 198 ? -1.317 -12.012 9.203 1.00 92.56 198 ALA A CA 1
ATOM 1585 C C . ALA A 1 198 ? -0.363 -13.056 8.595 1.00 92.56 198 ALA A C 1
ATOM 1587 O O . ALA A 1 198 ? -0.792 -13.862 7.777 1.00 92.56 198 ALA A O 1
ATOM 1588 N N . ILE A 1 199 ? 0.898 -13.109 9.041 1.00 93.88 199 ILE A N 1
ATOM 1589 C CA . ILE A 1 199 ? 1.847 -14.163 8.643 1.00 93.88 199 ILE A CA 1
ATOM 1590 C C . ILE A 1 199 ? 1.291 -15.547 8.977 1.00 93.88 199 ILE A C 1
ATOM 1592 O O . ILE A 1 199 ? 1.219 -16.400 8.098 1.00 93.88 199 ILE A O 1
ATOM 1596 N N . ARG A 1 200 ? 0.856 -15.761 10.226 1.00 92.44 200 ARG A N 1
ATOM 1597 C CA . ARG A 1 200 ? 0.315 -17.056 10.661 1.00 92.44 200 ARG A CA 1
ATOM 1598 C C . ARG A 1 200 ? -0.901 -17.473 9.846 1.00 92.44 200 ARG A C 1
ATOM 1600 O O . ARG A 1 200 ? -1.003 -18.645 9.520 1.00 92.44 200 ARG A O 1
ATOM 1607 N N . PHE A 1 201 ? -1.791 -16.537 9.520 1.00 92.50 201 PHE A N 1
ATOM 1608 C CA . PHE A 1 201 ? -2.946 -16.813 8.665 1.00 92.50 201 PHE A CA 1
ATOM 1609 C C . PHE A 1 201 ? -2.510 -17.374 7.309 1.00 92.50 201 PHE A C 1
ATOM 1611 O O . PHE A 1 201 ? -2.924 -18.469 6.947 1.00 92.50 201 PHE A O 1
ATOM 1618 N N . TRP A 1 202 ? -1.608 -16.691 6.598 1.00 93.12 202 TRP A N 1
ATOM 1619 C CA . TRP A 1 202 ? -1.125 -17.179 5.302 1.00 93.12 202 TRP A CA 1
ATOM 1620 C C . TRP A 1 202 ? -0.367 -18.505 5.423 1.00 93.12 202 TRP A C 1
ATOM 1622 O O . TRP A 1 202 ? -0.561 -19.400 4.603 1.00 93.12 202 TRP A O 1
ATOM 1632 N N . GLN A 1 203 ? 0.412 -18.677 6.495 1.00 93.19 203 GLN A N 1
ATOM 1633 C CA . GLN A 1 203 ? 1.165 -19.906 6.751 1.00 93.19 203 GLN A CA 1
ATOM 1634 C C . GLN A 1 203 ? 0.297 -21.139 7.035 1.00 93.19 203 GLN A C 1
ATOM 1636 O O . GLN A 1 203 ? 0.785 -22.265 6.945 1.00 93.19 203 GLN A O 1
ATOM 1641 N N . LYS A 1 204 ? -0.990 -20.955 7.358 1.00 92.75 204 LYS A N 1
ATOM 1642 C CA . LYS A 1 204 ? -1.937 -22.071 7.477 1.00 92.75 204 LYS A CA 1
ATOM 1643 C C . LYS A 1 204 ? -2.307 -22.673 6.125 1.00 92.75 204 LYS A C 1
ATOM 1645 O O . LYS A 1 204 ? -2.565 -23.870 6.065 1.00 92.75 204 LYS A O 1
ATOM 1650 N N . PHE A 1 205 ? -2.301 -21.878 5.058 1.00 92.56 205 PHE A N 1
ATOM 1651 C CA . PHE A 1 205 ? -2.569 -22.370 3.707 1.00 92.56 205 PHE A CA 1
ATOM 1652 C C . PHE A 1 205 ? -1.315 -22.952 3.052 1.00 92.56 205 PHE A C 1
ATOM 1654 O O . PHE A 1 205 ? -1.412 -23.932 2.318 1.00 92.56 205 PHE A O 1
ATOM 1661 N N . ASP A 1 206 ? -0.149 -22.363 3.318 1.00 92.50 206 ASP A N 1
ATOM 1662 C CA . ASP A 1 206 ? 1.139 -22.764 2.747 1.00 92.50 206 ASP A CA 1
ATOM 1663 C C . ASP A 1 206 ? 2.271 -22.433 3.730 1.00 92.50 206 ASP A C 1
ATOM 1665 O O . ASP A 1 206 ? 2.395 -21.265 4.089 1.00 92.50 206 ASP A O 1
ATOM 1669 N N . PRO A 1 207 ? 3.132 -23.382 4.151 1.00 91.62 207 PRO A N 1
ATOM 1670 C CA . PRO A 1 207 ? 4.206 -23.112 5.114 1.00 91.62 207 PRO A CA 1
ATOM 1671 C C . PRO A 1 207 ? 5.115 -21.933 4.742 1.00 91.62 207 PRO A C 1
ATOM 1673 O O . PRO A 1 207 ? 5.648 -21.256 5.625 1.00 91.62 207 PRO A O 1
ATOM 1676 N N . ARG A 1 208 ? 5.293 -21.686 3.438 1.00 92.31 208 ARG A N 1
ATOM 1677 C CA . ARG A 1 208 ? 6.026 -20.533 2.904 1.00 92.31 208 ARG A CA 1
ATOM 1678 C C . ARG A 1 208 ? 5.249 -19.933 1.730 1.00 92.31 208 ARG A C 1
ATOM 1680 O O . ARG A 1 208 ? 5.587 -20.218 0.580 1.00 92.31 208 ARG A O 1
ATOM 1687 N N . PRO A 1 209 ? 4.233 -19.096 2.002 1.00 93.94 209 PRO A N 1
ATOM 1688 C CA . PRO A 1 209 ? 3.478 -18.436 0.949 1.00 93.94 209 PRO A CA 1
ATOM 1689 C C . PRO A 1 209 ? 4.404 -17.522 0.145 1.00 93.94 209 PRO A C 1
ATOM 1691 O O . PRO A 1 209 ? 5.410 -17.029 0.662 1.00 93.94 209 PRO A O 1
ATOM 1694 N N . PHE A 1 210 ? 4.046 -17.226 -1.096 1.00 92.50 210 PHE A N 1
ATOM 1695 C CA . PHE A 1 210 ? 4.738 -16.212 -1.874 1.00 92.50 210 PHE A CA 1
ATOM 1696 C C . PHE A 1 210 ? 4.398 -14.802 -1.375 1.00 92.50 210 PHE A C 1
ATOM 1698 O O . PHE A 1 210 ? 3.257 -14.496 -1.032 1.00 92.50 210 PHE A O 1
ATOM 1705 N N . SER A 1 211 ? 5.375 -13.901 -1.354 1.00 90.94 211 SER A N 1
ATOM 1706 C CA . SER A 1 211 ? 5.119 -12.470 -1.158 1.00 90.94 211 SER A CA 1
ATOM 1707 C C . SER A 1 211 ? 6.023 -11.651 -2.054 1.00 90.94 211 SER A C 1
ATOM 1709 O O . SER A 1 211 ? 7.195 -11.987 -2.214 1.00 90.94 211 SER A O 1
ATOM 1711 N N . THR A 1 212 ? 5.523 -10.543 -2.609 1.00 85.88 212 THR A N 1
ATOM 1712 C CA . THR A 1 212 ? 6.408 -9.698 -3.421 1.00 85.88 212 THR A CA 1
ATOM 1713 C C . THR A 1 212 ? 7.461 -9.006 -2.553 1.00 85.88 212 THR A C 1
ATOM 1715 O O . THR A 1 212 ? 7.172 -8.493 -1.468 1.00 85.88 212 THR A O 1
ATOM 1718 N N . CYS A 1 213 ? 8.698 -9.003 -3.045 1.00 84.12 213 CYS A N 1
ATOM 1719 C CA . CYS A 1 213 ? 9.807 -8.190 -2.578 1.00 84.12 213 CYS A CA 1
ATOM 1720 C C . CYS A 1 213 ? 9.925 -6.978 -3.501 1.00 84.12 213 CYS A C 1
ATOM 1722 O O . CYS A 1 213 ? 10.519 -7.011 -4.580 1.00 84.12 213 CYS A O 1
ATOM 1724 N N . SER A 1 214 ? 9.299 -5.897 -3.070 1.00 77.06 214 SER A N 1
ATOM 1725 C CA . SER A 1 214 ? 9.171 -4.647 -3.808 1.00 77.06 214 SER A CA 1
ATOM 1726 C C . SER A 1 214 ? 10.204 -3.614 -3.337 1.00 77.06 214 SER A C 1
ATOM 1728 O O . SER A 1 214 ? 11.075 -3.911 -2.511 1.00 77.06 214 SER A O 1
ATOM 1730 N N . TRP A 1 215 ? 10.210 -2.412 -3.917 1.00 73.56 215 TRP A N 1
ATOM 1731 C CA . TRP A 1 215 ? 11.113 -1.344 -3.460 1.00 73.56 215 TRP A CA 1
ATOM 1732 C C . TRP A 1 215 ? 10.712 -0.853 -2.067 1.00 73.56 215 TRP A C 1
ATOM 1734 O O . TRP A 1 215 ? 11.568 -0.449 -1.285 1.00 73.56 215 TRP A O 1
ATOM 1744 N N . GLU A 1 216 ? 9.433 -0.968 -1.718 1.00 76.19 216 GLU A N 1
ATOM 1745 C CA . GLU A 1 216 ? 8.901 -0.537 -0.436 1.00 76.19 216 GLU A CA 1
ATOM 1746 C C . GLU A 1 216 ? 9.500 -1.314 0.757 1.00 76.19 216 GLU A C 1
ATOM 1748 O O . GLU A 1 216 ? 9.673 -0.757 1.843 1.00 76.19 216 GLU A O 1
ATOM 1753 N N . ASN A 1 217 ? 9.895 -2.581 0.561 1.00 81.38 217 ASN A N 1
ATOM 1754 C CA . ASN A 1 217 ? 10.542 -3.394 1.599 1.00 81.38 217 ASN A CA 1
ATOM 1755 C C . ASN A 1 217 ? 11.881 -2.791 2.076 1.00 81.38 217 ASN A C 1
ATOM 1757 O O . ASN A 1 217 ? 12.307 -3.015 3.213 1.00 81.38 217 ASN A O 1
ATOM 1761 N N . PHE A 1 218 ? 12.534 -1.968 1.246 1.00 79.25 218 PHE A N 1
ATOM 1762 C CA . PHE A 1 218 ? 13.791 -1.308 1.609 1.00 79.25 218 PHE A CA 1
ATOM 1763 C C . PHE A 1 218 ? 13.622 -0.225 2.681 1.00 79.25 218 PHE A C 1
ATOM 1765 O O . PHE A 1 218 ? 14.603 0.169 3.317 1.00 79.25 218 PHE A O 1
ATOM 1772 N N . SER A 1 219 ? 12.395 0.232 2.917 1.00 79.06 219 SER A N 1
ATOM 1773 C CA . SER A 1 219 ? 12.085 1.222 3.948 1.00 79.06 219 SER A CA 1
ATOM 1774 C C . SER A 1 219 ? 11.699 0.594 5.292 1.00 79.06 219 SER A C 1
ATOM 1776 O O . SER A 1 219 ? 11.533 1.313 6.274 1.00 79.06 219 SER A O 1
ATOM 1778 N N . PHE A 1 220 ? 11.570 -0.735 5.367 1.00 82.38 220 PHE A N 1
ATOM 1779 C CA . PHE A 1 220 ? 11.272 -1.430 6.619 1.00 82.38 220 PHE A CA 1
ATOM 1780 C C . PHE A 1 220 ? 12.523 -1.638 7.488 1.00 82.38 220 PHE A C 1
ATOM 1782 O O . PHE A 1 220 ? 13.616 -1.826 6.934 1.00 82.38 220 PHE A O 1
ATOM 1789 N N . PRO A 1 221 ? 12.367 -1.691 8.829 1.00 82.94 221 PRO A N 1
ATOM 1790 C CA . PRO A 1 221 ? 13.427 -2.116 9.744 1.00 82.94 221 PRO A CA 1
ATOM 1791 C C . PRO A 1 221 ? 14.039 -3.470 9.352 1.00 82.94 221 PRO A C 1
ATOM 1793 O O . PRO A 1 221 ? 13.384 -4.306 8.715 1.00 82.94 221 PRO A O 1
ATOM 1796 N N . ALA A 1 222 ? 15.300 -3.698 9.722 1.00 86.06 222 ALA A N 1
ATOM 1797 C CA . ALA A 1 222 ? 16.024 -4.920 9.375 1.00 86.06 222 ALA A CA 1
ATOM 1798 C C . ALA A 1 222 ? 15.344 -6.169 9.960 1.00 86.06 222 ALA A C 1
ATOM 1800 O O . ALA A 1 222 ? 15.177 -7.166 9.259 1.00 86.06 222 ALA A O 1
ATOM 1801 N N . GLU A 1 223 ? 14.846 -6.087 11.194 1.00 88.81 223 GLU A N 1
ATOM 1802 C CA . GLU A 1 223 ? 14.169 -7.186 11.887 1.00 88.81 223 GLU A CA 1
ATOM 1803 C C . GLU A 1 223 ? 12.855 -7.563 11.194 1.00 88.81 223 GLU A C 1
ATOM 1805 O O . GLU A 1 223 ? 12.523 -8.745 11.071 1.00 88.81 223 GLU A O 1
ATOM 1810 N N . ARG A 1 224 ? 12.118 -6.562 10.685 1.00 88.94 224 ARG A N 1
ATOM 1811 C CA . ARG A 1 224 ? 10.899 -6.782 9.895 1.00 88.94 224 ARG A CA 1
ATOM 1812 C C . ARG A 1 224 ? 11.228 -7.488 8.585 1.00 88.94 224 ARG A C 1
ATOM 1814 O O . ARG A 1 224 ? 10.531 -8.429 8.222 1.00 88.94 224 ARG A O 1
ATOM 1821 N N . ASN A 1 225 ? 12.284 -7.064 7.897 1.00 88.12 225 ASN A N 1
ATOM 1822 C CA . ASN A 1 225 ? 12.724 -7.707 6.662 1.00 88.12 225 ASN A CA 1
ATOM 1823 C C . ASN A 1 225 ? 13.167 -9.154 6.898 1.00 88.12 225 ASN A C 1
ATOM 1825 O O . ASN A 1 225 ? 12.710 -10.040 6.182 1.00 88.12 225 ASN A O 1
ATOM 1829 N N . ALA A 1 226 ? 13.940 -9.412 7.955 1.00 90.12 226 ALA A N 1
ATOM 1830 C CA . ALA A 1 226 ? 14.323 -10.763 8.354 1.00 90.12 226 ALA A CA 1
ATOM 1831 C C . ALA A 1 226 ? 13.109 -11.631 8.733 1.00 90.12 226 ALA A C 1
ATOM 1833 O O . ALA A 1 226 ? 13.101 -12.834 8.478 1.00 90.12 226 ALA A O 1
ATOM 1834 N N . LEU A 1 227 ? 12.064 -11.047 9.339 1.00 91.81 227 LEU A N 1
ATOM 1835 C CA . LEU A 1 227 ? 10.801 -11.747 9.595 1.00 91.81 227 LEU A CA 1
ATOM 1836 C C . LEU A 1 227 ? 10.086 -12.125 8.298 1.00 91.81 227 LEU A C 1
ATOM 1838 O O . LEU A 1 227 ? 9.588 -13.243 8.197 1.00 91.81 227 LEU A O 1
ATOM 1842 N N . LEU A 1 228 ? 10.024 -11.226 7.321 1.00 91.44 228 LEU A N 1
ATOM 1843 C CA . LEU A 1 228 ? 9.382 -11.517 6.040 1.00 91.44 228 LEU A CA 1
ATOM 1844 C C . LEU A 1 228 ? 10.158 -12.583 5.254 1.00 91.44 228 LEU A C 1
ATOM 1846 O O . LEU A 1 228 ? 9.544 -13.539 4.793 1.00 91.44 228 LEU A O 1
ATOM 1850 N N . ASP A 1 229 ? 11.486 -12.472 5.190 1.00 91.44 229 ASP A N 1
ATOM 1851 C CA . ASP A 1 229 ? 12.380 -13.403 4.480 1.00 91.44 229 ASP A CA 1
ATOM 1852 C C . ASP A 1 229 ? 12.302 -14.840 5.034 1.00 91.44 229 ASP A C 1
ATOM 1854 O O . ASP A 1 229 ? 12.285 -15.818 4.285 1.00 91.44 229 ASP A O 1
ATOM 1858 N N . ARG A 1 230 ? 12.155 -15.000 6.358 1.00 92.56 230 ARG A N 1
ATOM 1859 C CA . ARG A 1 230 ? 11.953 -16.332 6.960 1.00 92.56 230 ARG A CA 1
ATOM 1860 C C . ARG A 1 230 ? 10.529 -16.874 6.822 1.00 92.56 230 ARG A C 1
ATOM 1862 O O . ARG A 1 230 ? 10.352 -18.085 6.906 1.00 92.56 230 ARG A O 1
ATOM 1869 N N . SER A 1 231 ? 9.529 -16.006 6.653 1.00 93.62 231 SER A N 1
ATOM 1870 C CA . SER A 1 231 ? 8.109 -16.398 6.698 1.00 93.62 231 SER A CA 1
ATOM 1871 C C . SER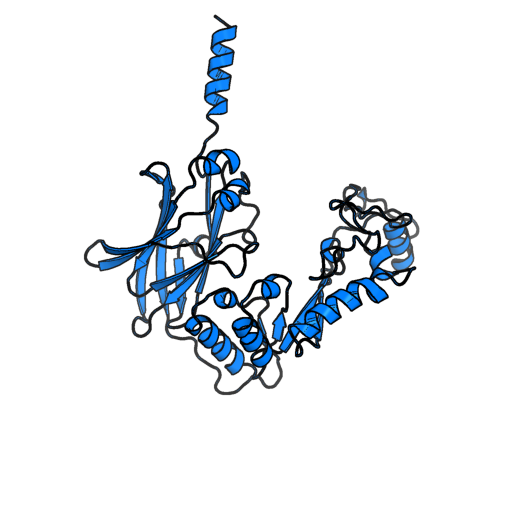 A 1 231 ? 7.489 -16.637 5.323 1.00 93.62 231 SER A C 1
ATOM 1873 O O . SER A 1 231 ? 6.529 -17.397 5.223 1.00 93.62 231 SER A O 1
ATOM 1875 N N . PHE A 1 232 ? 8.024 -15.998 4.283 1.00 93.38 232 PHE A N 1
ATOM 1876 C CA . PHE A 1 232 ? 7.523 -16.070 2.914 1.00 93.38 232 PHE A CA 1
ATOM 1877 C C . PHE A 1 232 ? 8.619 -16.511 1.949 1.00 93.38 232 PHE A C 1
ATOM 1879 O O . PHE A 1 232 ? 9.806 -16.286 2.176 1.00 93.38 232 PHE A O 1
ATOM 1886 N N . THR A 1 233 ? 8.219 -17.096 0.830 1.00 92.50 233 THR A N 1
ATOM 1887 C CA . THR A 1 233 ? 9.062 -17.152 -0.362 1.00 92.50 233 THR A CA 1
ATOM 1888 C C . THR A 1 233 ? 8.969 -15.798 -1.059 1.00 92.50 233 THR A C 1
ATOM 1890 O O . THR A 1 233 ? 7.915 -15.409 -1.566 1.00 92.50 233 THR A O 1
ATOM 1893 N N . LEU A 1 234 ? 10.046 -15.019 -0.997 1.00 91.12 234 LEU A N 1
ATOM 1894 C CA . LEU A 1 234 ? 10.050 -13.664 -1.530 1.00 91.12 234 LEU A CA 1
ATOM 1895 C C . LEU A 1 234 ? 10.277 -13.673 -3.045 1.00 91.12 234 LEU A C 1
ATOM 1897 O O . LEU A 1 234 ? 11.275 -14.198 -3.526 1.00 91.12 234 LEU A O 1
ATOM 1901 N N . VAL A 1 235 ? 9.375 -13.034 -3.787 1.00 88.69 235 VAL A N 1
ATOM 1902 C CA . VAL A 1 235 ? 9.441 -12.931 -5.253 1.00 88.69 235 VAL A CA 1
ATOM 1903 C C . VAL A 1 235 ? 9.749 -11.497 -5.639 1.00 88.69 235 VAL A C 1
ATOM 1905 O O . VAL A 1 235 ? 9.009 -10.587 -5.264 1.00 88.69 235 VAL A O 1
ATOM 1908 N N . THR A 1 236 ? 10.808 -11.257 -6.401 1.00 83.00 236 THR A N 1
ATOM 1909 C CA . THR A 1 236 ? 11.027 -9.924 -6.969 1.00 83.00 236 THR A CA 1
ATOM 1910 C C . THR A 1 236 ? 10.223 -9.783 -8.254 1.00 83.00 236 THR A C 1
ATOM 1912 O O . THR A 1 236 ? 10.178 -10.700 -9.064 1.00 83.00 236 THR A O 1
ATOM 1915 N N . GLY A 1 237 ? 9.594 -8.630 -8.454 1.00 76.50 237 GLY A N 1
ATOM 1916 C CA . GLY A 1 237 ? 8.958 -8.296 -9.725 1.00 76.50 237 GLY A CA 1
ATOM 1917 C C . GLY A 1 237 ? 9.916 -7.528 -10.630 1.00 76.50 237 GLY A C 1
ATOM 1918 O O . GLY A 1 237 ? 10.680 -6.691 -10.141 1.00 76.50 237 GLY A O 1
ATOM 1919 N N . THR A 1 238 ? 9.837 -7.771 -11.933 1.00 71.25 238 THR A N 1
ATOM 1920 C CA . THR A 1 238 ? 10.259 -6.822 -12.966 1.00 71.25 238 THR A CA 1
ATOM 1921 C C . THR A 1 238 ? 9.095 -6.570 -13.897 1.00 71.25 238 THR A C 1
ATOM 1923 O O . THR A 1 238 ? 8.304 -7.471 -14.161 1.00 71.25 238 THR A O 1
ATOM 1926 N N . PHE A 1 239 ? 8.984 -5.349 -14.391 1.00 68.94 239 PHE A N 1
ATOM 1927 C CA . PHE A 1 239 ? 7.968 -5.013 -15.378 1.00 68.94 239 PHE A CA 1
ATOM 1928 C C . PHE A 1 239 ? 8.552 -5.263 -16.770 1.00 68.94 239 PHE A C 1
ATOM 1930 O O . PHE A 1 239 ? 9.771 -5.161 -16.940 1.00 68.94 239 PHE A O 1
ATOM 1937 N N . ALA A 1 240 ? 7.712 -5.531 -17.770 1.00 59.44 240 ALA A N 1
ATOM 1938 C CA . ALA A 1 240 ? 8.069 -5.516 -19.199 1.00 59.44 240 ALA A CA 1
ATOM 1939 C C . ALA A 1 240 ? 7.217 -4.476 -19.966 1.00 59.44 240 ALA A C 1
ATOM 1941 O O . ALA A 1 240 ? 6.680 -4.744 -21.034 1.00 59.44 240 ALA A O 1
ATOM 1942 N N . CYS A 1 241 ? 7.046 -3.287 -19.384 1.00 60.34 241 CYS A N 1
ATOM 1943 C CA . CYS A 1 241 ? 6.247 -2.175 -19.905 1.00 60.34 241 CYS A CA 1
ATOM 1944 C C . CYS A 1 241 ? 6.972 -0.831 -19.704 1.00 60.34 241 CYS A C 1
ATOM 1946 O O . CYS A 1 241 ? 8.142 -0.797 -19.324 1.00 60.34 241 CYS A O 1
ATOM 1948 N N . ARG A 1 242 ? 6.302 0.316 -19.895 1.00 60.88 242 ARG A N 1
ATOM 1949 C CA . ARG A 1 242 ? 6.912 1.630 -19.591 1.00 60.88 242 ARG A CA 1
ATOM 1950 C C . ARG A 1 242 ? 7.474 1.726 -18.170 1.00 60.88 242 ARG A C 1
ATOM 1952 O O . ARG A 1 242 ? 8.395 2.490 -17.928 1.00 60.88 242 ARG A O 1
ATOM 1959 N N . ASN A 1 243 ? 6.933 0.938 -17.235 1.00 59.06 243 ASN A N 1
ATOM 1960 C CA . ASN A 1 243 ? 7.379 0.895 -15.847 1.00 59.06 243 ASN A CA 1
ATOM 1961 C C . ASN A 1 243 ? 8.644 0.030 -15.654 1.00 59.06 243 ASN A C 1
ATOM 1963 O O . ASN A 1 243 ? 9.201 0.015 -14.564 1.00 59.06 243 ASN A O 1
ATOM 1967 N N . SER A 1 244 ? 9.139 -0.681 -16.673 1.00 56.56 244 SER A N 1
ATOM 1968 C CA . SER A 1 244 ? 10.405 -1.440 -16.620 1.00 56.56 244 SER A CA 1
ATOM 1969 C C . SER A 1 244 ? 11.623 -0.553 -16.461 1.00 56.56 244 SER A C 1
ATOM 1971 O O . SER A 1 244 ? 12.645 -0.971 -15.928 1.00 56.56 244 SER A O 1
ATOM 1973 N N . THR A 1 245 ? 11.512 0.700 -16.895 1.00 52.50 245 THR A N 1
ATOM 1974 C CA . THR A 1 245 ? 12.517 1.731 -16.640 1.00 52.50 245 THR A CA 1
ATOM 1975 C C . THR A 1 245 ? 12.530 2.187 -15.180 1.00 52.50 245 THR A C 1
ATOM 1977 O O . THR A 1 245 ? 13.356 3.017 -14.788 1.00 52.50 245 THR A O 1
ATOM 1980 N N . VAL A 1 246 ? 11.626 1.673 -14.337 1.00 52.62 246 VAL A N 1
ATOM 1981 C CA . VAL A 1 246 ? 11.520 2.061 -12.932 1.00 52.62 246 VAL A CA 1
ATOM 1982 C C . VAL A 1 246 ? 12.557 1.308 -12.102 1.00 52.62 246 VAL A C 1
ATOM 1984 O O . VAL A 1 246 ? 12.370 0.175 -11.678 1.00 52.62 246 VAL A O 1
ATOM 1987 N N . LYS A 1 247 ? 13.646 2.032 -11.843 1.00 57.72 247 LYS A N 1
ATOM 1988 C CA . LYS A 1 247 ? 14.572 1.968 -10.698 1.00 57.72 247 LYS A CA 1
ATOM 1989 C C . LYS A 1 247 ? 14.440 0.723 -9.801 1.00 57.72 247 LYS A C 1
ATOM 1991 O O . LYS A 1 247 ? 13.787 0.772 -8.757 1.00 57.72 247 LYS A O 1
ATOM 1996 N N . PHE A 1 248 ? 15.182 -0.334 -10.119 1.00 59.56 248 PHE A N 1
ATOM 1997 C CA . PHE A 1 248 ? 15.645 -1.283 -9.119 1.00 59.56 248 PHE A CA 1
ATOM 1998 C C . PHE A 1 248 ? 16.354 -0.519 -7.984 1.00 59.56 248 PHE A C 1
ATOM 2000 O O . PHE A 1 248 ? 17.166 0.381 -8.243 1.00 59.56 248 PHE A O 1
ATOM 2007 N N . PRO A 1 249 ? 16.034 -0.818 -6.713 1.00 54.28 249 PRO A N 1
ATOM 2008 C CA . PRO A 1 249 ? 16.718 -0.218 -5.576 1.00 54.28 249 PRO A CA 1
ATOM 2009 C C . PRO A 1 249 ? 18.232 -0.439 -5.664 1.00 54.28 249 PRO A C 1
ATOM 2011 O O . PRO A 1 249 ? 18.684 -1.550 -5.918 1.00 54.28 249 PRO A O 1
ATOM 2014 N N . GLY A 1 250 ? 19.016 0.618 -5.442 1.00 54.47 250 GLY A N 1
ATOM 2015 C CA . GLY A 1 250 ? 20.483 0.555 -5.474 1.00 54.47 250 GLY A CA 1
ATOM 2016 C C . GLY A 1 250 ? 21.126 0.784 -6.845 1.00 54.47 250 GLY A C 1
ATOM 2017 O O . GLY A 1 250 ? 22.331 0.991 -6.904 1.00 54.47 250 GLY A O 1
ATOM 2018 N N . THR A 1 251 ? 20.349 0.849 -7.929 1.00 58.41 251 THR A N 1
ATOM 2019 C CA . THR A 1 251 ? 20.856 1.141 -9.281 1.00 58.41 251 THR A CA 1
ATOM 2020 C C . THR A 1 251 ? 20.213 2.417 -9.805 1.00 58.41 251 THR A C 1
ATOM 2022 O O . THR A 1 251 ? 18.999 2.476 -10.004 1.00 58.41 251 THR A O 1
ATOM 2025 N N . ASN A 1 252 ? 20.994 3.483 -9.986 1.00 56.34 252 ASN A N 1
ATOM 2026 C CA . ASN A 1 252 ? 20.433 4.797 -10.304 1.00 56.34 252 ASN A CA 1
ATOM 2027 C C . ASN A 1 252 ? 20.337 5.099 -11.811 1.00 56.34 252 ASN A C 1
ATOM 2029 O O . ASN A 1 252 ? 19.920 6.208 -12.133 1.00 56.34 252 ASN A O 1
ATOM 2033 N N . PHE A 1 253 ? 20.661 4.159 -12.715 1.00 63.72 253 PHE A N 1
ATOM 2034 C CA . PHE A 1 253 ? 20.775 4.356 -14.180 1.00 63.72 253 PHE A CA 1
ATOM 2035 C C . PHE A 1 253 ? 21.757 5.458 -14.620 1.00 63.72 253 PHE A C 1
ATOM 2037 O O . PHE A 1 253 ? 22.012 5.594 -15.817 1.00 63.72 253 PHE A O 1
ATOM 2044 N N . LYS A 1 254 ? 22.269 6.275 -13.690 1.00 66.44 254 LYS A N 1
ATOM 2045 C CA . LYS A 1 254 ? 23.052 7.473 -13.998 1.00 66.44 254 LYS A CA 1
ATOM 2046 C C . LYS A 1 254 ? 24.452 7.089 -14.439 1.00 66.44 254 LYS A C 1
ATOM 2048 O O . LYS A 1 254 ? 24.965 7.672 -15.382 1.00 66.44 254 LYS A O 1
ATOM 2053 N N . ASP A 1 255 ? 25.040 6.102 -13.772 1.00 71.06 255 ASP A N 1
ATOM 2054 C CA . ASP A 1 255 ? 26.361 5.565 -14.088 1.00 71.06 255 ASP A CA 1
ATOM 2055 C C . ASP A 1 255 ? 26.387 4.843 -15.443 1.00 71.06 255 ASP A C 1
ATOM 2057 O O . ASP A 1 255 ? 27.361 4.949 -16.177 1.00 71.06 255 ASP A O 1
ATOM 2061 N N . LEU A 1 256 ? 25.285 4.191 -15.824 1.00 75.94 256 LEU A N 1
ATOM 2062 C CA . LEU A 1 256 ? 25.127 3.549 -17.137 1.00 75.94 256 LEU A CA 1
ATOM 2063 C C . LEU A 1 256 ? 24.683 4.528 -18.247 1.00 75.94 256 LEU A C 1
ATOM 2065 O O . LEU A 1 256 ? 24.476 4.135 -19.397 1.00 75.94 256 LEU A O 1
ATOM 2069 N N . GLY A 1 257 ? 24.517 5.814 -17.920 1.00 72.38 257 GLY A N 1
ATOM 2070 C CA . GLY A 1 257 ? 24.199 6.885 -18.868 1.00 72.38 257 GLY A CA 1
ATOM 2071 C C . GLY A 1 257 ? 22.766 6.890 -19.407 1.00 72.38 257 GLY A C 1
ATOM 2072 O O . GLY A 1 257 ? 22.415 7.790 -20.169 1.00 72.38 257 GLY A O 1
ATOM 2073 N N . PHE A 1 258 ? 21.920 5.933 -19.009 1.00 76.75 258 PHE A N 1
ATOM 2074 C CA . PHE A 1 258 ? 20.545 5.829 -19.501 1.00 76.75 258 PHE A CA 1
ATOM 2075 C C . PHE A 1 258 ? 19.703 7.046 -19.134 1.00 76.75 258 PHE A C 1
ATOM 2077 O O . PHE A 1 258 ? 18.952 7.511 -19.983 1.00 76.75 258 PHE A O 1
ATOM 2084 N N . MET A 1 259 ? 19.829 7.569 -17.907 1.00 77.12 259 MET A N 1
ATOM 2085 C CA . MET A 1 259 ? 18.911 8.582 -17.372 1.00 77.12 259 MET A CA 1
ATOM 2086 C C . MET A 1 259 ? 19.619 9.752 -16.674 1.00 77.12 259 MET A C 1
ATOM 2088 O O . MET A 1 259 ? 20.361 9.550 -15.712 1.00 77.12 259 MET A O 1
ATOM 2092 N N . VAL A 1 260 ? 19.266 10.992 -17.033 1.00 76.44 260 VAL A N 1
ATOM 2093 C CA . VAL A 1 260 ? 19.659 12.227 -16.325 1.00 76.44 260 VAL A CA 1
ATOM 2094 C C . VAL A 1 260 ? 18.413 13.034 -15.965 1.00 76.44 260 VAL A C 1
ATOM 2096 O O . VAL A 1 260 ? 17.573 13.327 -16.810 1.00 76.44 260 VAL A O 1
ATOM 2099 N N . ASN A 1 261 ? 18.266 13.393 -14.683 1.00 75.69 261 ASN A N 1
ATOM 2100 C CA . ASN A 1 261 ? 17.120 14.159 -14.161 1.00 75.69 261 ASN A CA 1
ATOM 2101 C C . ASN A 1 261 ? 15.744 13.588 -14.561 1.00 75.69 261 ASN A C 1
ATOM 2103 O O . ASN A 1 261 ? 14.799 14.331 -14.817 1.00 75.69 261 ASN A O 1
ATOM 2107 N N . GLY A 1 262 ? 15.636 12.255 -14.611 1.00 74.69 262 GLY A N 1
ATOM 2108 C CA . GLY A 1 262 ? 14.396 11.565 -14.973 1.00 74.69 262 GLY A CA 1
ATOM 2109 C C . GLY A 1 262 ? 14.088 11.563 -16.471 1.00 74.69 262 GLY A C 1
ATOM 2110 O O . GLY A 1 262 ? 12.953 11.278 -16.831 1.00 74.69 262 GLY A O 1
ATOM 2111 N N . LYS A 1 263 ? 15.067 11.879 -17.326 1.00 82.38 263 LYS A N 1
ATOM 2112 C CA . LYS A 1 263 ? 14.953 11.805 -18.784 1.00 82.38 263 LYS A CA 1
ATOM 2113 C C . LYS A 1 263 ? 15.960 10.814 -19.346 1.00 82.38 263 LYS A C 1
ATOM 2115 O O . LYS A 1 263 ? 17.093 10.799 -18.870 1.00 82.38 263 LYS A O 1
ATOM 2120 N N . VAL A 1 264 ? 15.569 10.056 -20.363 1.00 83.50 264 VAL A N 1
ATOM 2121 C CA . VAL A 1 264 ? 16.476 9.187 -21.112 1.00 83.50 264 VAL A CA 1
ATOM 2122 C C . VAL A 1 264 ? 17.413 10.069 -21.936 1.00 83.50 264 VAL A C 1
ATOM 2124 O O . VAL A 1 264 ? 16.952 10.944 -22.670 1.00 83.50 264 VAL A O 1
ATOM 2127 N N . THR A 1 265 ? 18.721 9.876 -21.783 1.00 85.06 265 THR A N 1
ATOM 2128 C CA . THR A 1 265 ? 19.748 10.710 -22.440 1.00 85.06 265 THR A CA 1
ATOM 2129 C C . THR A 1 265 ? 20.818 9.918 -23.179 1.00 85.06 265 THR A C 1
ATOM 2131 O O . THR A 1 265 ? 21.621 10.521 -23.887 1.00 85.06 265 THR A O 1
ATOM 2134 N N . ARG A 1 266 ? 20.859 8.590 -23.021 1.00 86.00 266 ARG A N 1
ATOM 2135 C CA . ARG A 1 266 ? 21.851 7.747 -23.698 1.00 86.00 266 ARG A CA 1
ATOM 2136 C C . ARG A 1 266 ? 21.631 7.787 -25.220 1.00 86.00 266 ARG A C 1
ATOM 2138 O O . ARG A 1 266 ? 20.510 7.521 -25.661 1.00 86.00 266 ARG A O 1
ATOM 2145 N N . PRO A 1 267 ? 22.665 8.087 -26.026 1.00 87.00 267 PRO A N 1
ATOM 2146 C CA . PRO A 1 267 ? 22.568 8.017 -27.482 1.00 87.00 267 PRO A CA 1
ATOM 2147 C C . PRO A 1 267 ? 22.143 6.623 -27.958 1.00 87.00 267 PRO A C 1
ATOM 2149 O O . PRO A 1 267 ? 22.577 5.622 -27.398 1.00 87.00 267 PRO A O 1
ATOM 2152 N N . GLY A 1 268 ? 21.293 6.556 -28.985 1.00 85.00 268 GLY A N 1
ATOM 2153 C CA . GLY A 1 268 ? 20.836 5.287 -29.569 1.00 85.00 268 GLY A CA 1
ATOM 2154 C C . GLY A 1 268 ? 19.739 4.554 -28.787 1.00 85.00 268 GLY A C 1
ATOM 2155 O O . GLY A 1 268 ? 19.245 3.538 -29.267 1.00 85.00 268 GLY A O 1
ATOM 2156 N N . VAL A 1 269 ? 19.306 5.069 -27.630 1.00 86.19 269 VAL A N 1
ATOM 2157 C CA . VAL A 1 269 ? 18.202 4.485 -26.854 1.00 86.19 269 VAL A CA 1
ATOM 2158 C C . VAL A 1 269 ? 16.876 5.145 -27.248 1.00 86.19 269 VAL A C 1
ATOM 2160 O O . VAL A 1 269 ? 16.665 6.320 -26.932 1.00 86.19 269 VAL A O 1
ATOM 2163 N N . PRO A 1 270 ? 15.958 4.429 -27.923 1.00 86.94 270 PRO A N 1
ATOM 2164 C CA . PRO A 1 270 ? 14.683 4.996 -28.333 1.00 86.94 270 PRO A CA 1
ATOM 2165 C C . PRO A 1 270 ? 13.774 5.250 -27.129 1.00 86.94 270 PRO A C 1
ATOM 2167 O O . PRO A 1 270 ? 13.656 4.430 -26.212 1.00 86.94 270 PRO A O 1
ATOM 2170 N N . LEU A 1 271 ? 13.089 6.391 -27.169 1.00 86.88 271 LEU A N 1
ATOM 2171 C CA . LEU A 1 271 ? 12.073 6.749 -26.191 1.00 86.88 271 LEU A CA 1
ATOM 2172 C C . LEU A 1 271 ? 10.814 5.911 -26.394 1.00 86.88 271 LEU A C 1
ATOM 2174 O O . LEU A 1 271 ? 10.465 5.504 -27.503 1.00 86.88 271 LEU A O 1
ATOM 2178 N N . PHE A 1 272 ? 10.106 5.692 -25.301 1.00 85.81 272 PHE A N 1
ATOM 2179 C CA . PHE A 1 272 ? 8.766 5.143 -25.336 1.00 85.81 272 PHE A CA 1
ATOM 2180 C C . PHE A 1 272 ? 7.793 6.102 -26.037 1.00 85.81 272 PHE A C 1
ATOM 2182 O O . PHE A 1 272 ? 7.859 7.322 -25.856 1.00 85.81 272 PHE A O 1
ATOM 2189 N N . VAL A 1 273 ? 6.856 5.533 -26.793 1.00 86.12 273 VAL A N 1
ATOM 2190 C CA . VAL A 1 273 ? 5.773 6.247 -27.479 1.00 86.12 273 VAL A CA 1
ATOM 2191 C C . VAL A 1 273 ? 4.454 5.563 -27.122 1.00 86.12 273 VAL A C 1
ATOM 2193 O O . VAL A 1 273 ? 4.353 4.341 -27.246 1.00 86.12 273 VAL A O 1
ATOM 2196 N N . ASP A 1 274 ? 3.473 6.319 -26.632 1.00 83.38 274 ASP A N 1
ATOM 2197 C CA . ASP A 1 274 ? 2.146 5.787 -26.291 1.00 83.38 274 ASP A CA 1
ATOM 2198 C C . ASP A 1 274 ? 1.226 5.665 -27.519 1.00 83.38 274 ASP A C 1
ATOM 2200 O O . ASP A 1 274 ? 1.555 6.151 -28.600 1.00 83.38 274 ASP A O 1
ATOM 2204 N N . GLY A 1 275 ? 0.053 5.040 -27.366 1.00 81.56 275 GLY A N 1
ATOM 2205 C CA . GLY A 1 275 ? -0.937 4.895 -28.444 1.00 81.56 275 GLY A CA 1
ATOM 2206 C C . GLY A 1 275 ? -1.322 6.203 -29.154 1.00 81.56 275 GLY A C 1
ATOM 2207 O O . GLY A 1 275 ? -1.623 6.181 -30.340 1.00 81.56 275 GLY A O 1
ATOM 2208 N N . SER A 1 276 ? -1.205 7.360 -28.490 1.00 84.31 276 SER A N 1
ATOM 2209 C CA . SER A 1 276 ? -1.476 8.674 -29.096 1.00 84.31 276 SER A CA 1
ATOM 2210 C C . SER A 1 276 ? -0.312 9.237 -29.925 1.00 84.31 276 SER A C 1
ATOM 2212 O O . SER A 1 276 ? -0.409 10.331 -30.475 1.00 84.31 276 SER A O 1
ATOM 2214 N N . GLY A 1 277 ? 0.816 8.524 -29.996 1.00 85.44 277 GLY A N 1
ATOM 2215 C CA . GLY A 1 277 ? 2.044 8.996 -30.634 1.00 85.44 277 GLY A CA 1
ATOM 2216 C C . GLY A 1 277 ? 2.873 9.928 -29.749 1.00 85.44 277 GLY A C 1
ATOM 2217 O O . GLY A 1 277 ? 3.894 10.459 -30.192 1.00 85.44 277 GLY A O 1
ATOM 2218 N N . LYS A 1 278 ? 2.483 10.131 -28.486 1.00 88.50 278 LYS A N 1
ATOM 2219 C CA . LYS A 1 278 ? 3.211 11.008 -27.576 1.00 88.50 278 LYS A CA 1
ATOM 2220 C C . LYS A 1 278 ? 4.424 10.287 -27.009 1.00 88.50 278 LYS A C 1
ATOM 2222 O O . LYS A 1 278 ? 4.340 9.199 -26.442 1.00 88.50 278 LYS A O 1
ATOM 2227 N N . THR A 1 279 ? 5.568 10.947 -27.117 1.00 88.19 279 THR A N 1
ATOM 2228 C CA . THR A 1 279 ? 6.822 10.458 -26.556 1.00 88.19 279 THR A CA 1
ATOM 2229 C C . THR A 1 279 ? 6.914 10.718 -25.051 1.00 88.19 279 THR A C 1
ATOM 2231 O O . THR A 1 279 ? 6.745 11.855 -24.595 1.00 88.19 279 THR A O 1
ATOM 2234 N N . ASP A 1 280 ? 7.278 9.692 -24.283 1.00 84.19 280 ASP A N 1
ATOM 2235 C CA . ASP A 1 280 ? 7.654 9.826 -22.876 1.00 84.19 280 ASP A CA 1
ATOM 2236 C C . ASP A 1 280 ? 9.175 9.937 -22.742 1.00 84.19 280 ASP A C 1
ATOM 2238 O O . ASP A 1 280 ? 9.919 8.977 -22.929 1.00 84.19 280 ASP A O 1
ATOM 2242 N N . LYS A 1 281 ? 9.643 11.131 -22.367 1.00 85.00 281 LYS A N 1
ATOM 2243 C CA . LYS A 1 281 ? 11.073 11.401 -22.167 1.00 85.00 281 LYS A CA 1
ATOM 2244 C C . LYS A 1 281 ? 11.664 10.625 -20.991 1.00 85.00 281 LYS A C 1
ATOM 2246 O O . LYS A 1 281 ? 12.883 10.559 -20.903 1.00 85.00 281 LYS A O 1
ATOM 2251 N N . GLY A 1 282 ? 10.848 10.101 -20.077 1.00 79.44 282 GLY A N 1
ATOM 2252 C CA . GLY A 1 282 ? 11.297 9.348 -18.907 1.00 79.44 282 GLY A CA 1
ATOM 2253 C C . GLY A 1 282 ? 11.360 7.835 -19.105 1.00 79.44 282 GLY A C 1
ATOM 2254 O O . GLY A 1 282 ? 11.786 7.136 -18.186 1.00 79.44 282 GLY A O 1
ATOM 2255 N N . SER A 1 283 ? 10.959 7.335 -20.274 1.00 81.06 283 SER A N 1
ATOM 2256 C CA . SER A 1 283 ? 10.763 5.907 -20.506 1.00 81.06 283 SER A CA 1
ATOM 2257 C C . SER A 1 283 ? 11.469 5.446 -21.780 1.00 81.06 283 SER A C 1
ATOM 2259 O O . SER A 1 283 ? 11.483 6.134 -22.799 1.00 81.06 283 SER A O 1
ATOM 2261 N N . ILE A 1 284 ? 12.061 4.258 -21.708 1.00 81.75 284 ILE A N 1
ATOM 2262 C CA . ILE A 1 284 ? 12.759 3.577 -22.799 1.00 81.75 284 ILE A CA 1
ATOM 2263 C C . ILE A 1 284 ? 11.730 2.720 -23.530 1.00 81.75 284 ILE A C 1
ATOM 2265 O O . ILE A 1 284 ? 10.846 2.130 -22.905 1.00 81.75 284 ILE A O 1
ATOM 2269 N N . CYS A 1 285 ? 11.839 2.649 -24.852 1.00 81.75 285 CYS A N 1
ATOM 2270 C CA . CYS A 1 285 ? 11.005 1.773 -25.657 1.00 81.75 285 CYS A CA 1
ATOM 2271 C C . CYS A 1 285 ? 11.133 0.302 -25.193 1.00 81.75 285 CYS A C 1
ATOM 2273 O O . CYS A 1 285 ? 12.256 -0.206 -25.116 1.00 81.75 285 CYS A O 1
ATOM 2275 N N . PRO A 1 286 ? 10.018 -0.420 -24.958 1.00 79.06 286 PRO A N 1
ATOM 2276 C CA . PRO A 1 286 ? 10.045 -1.823 -24.549 1.00 79.06 286 PRO A CA 1
ATOM 2277 C C . PRO A 1 286 ? 10.834 -2.722 -25.504 1.00 79.06 286 PRO A C 1
ATOM 2279 O O . PRO A 1 286 ? 11.516 -3.634 -25.051 1.00 79.06 286 PRO A O 1
ATOM 2282 N N . ARG A 1 287 ? 10.828 -2.430 -26.814 1.00 80.50 287 ARG A N 1
ATOM 2283 C CA . ARG A 1 287 ? 11.637 -3.158 -27.803 1.00 80.50 287 ARG A CA 1
ATOM 2284 C C . ARG A 1 287 ? 13.134 -3.090 -27.496 1.00 80.50 287 ARG A C 1
ATOM 2286 O O . ARG A 1 287 ? 13.805 -4.114 -27.566 1.00 80.50 287 ARG A O 1
ATOM 2293 N N . TYR A 1 288 ? 13.657 -1.908 -27.154 1.00 82.31 288 TYR A N 1
ATOM 2294 C CA . TYR A 1 288 ? 15.068 -1.771 -26.776 1.00 82.31 288 TYR A CA 1
ATOM 2295 C C . TYR A 1 288 ? 15.355 -2.561 -25.502 1.00 82.31 288 TYR A C 1
ATOM 2297 O O . TYR A 1 288 ? 16.373 -3.236 -25.432 1.00 82.31 288 TYR A O 1
ATOM 2305 N N . LEU A 1 289 ? 14.443 -2.522 -24.523 1.00 80.12 289 LEU A N 1
ATOM 2306 C CA . LEU A 1 289 ? 14.595 -3.298 -23.292 1.00 80.12 289 LEU A CA 1
ATOM 2307 C C . LEU A 1 289 ? 14.623 -4.799 -23.576 1.00 80.12 289 LEU A C 1
ATOM 2309 O O . LEU A 1 289 ? 15.452 -5.486 -23.011 1.00 80.12 289 LEU A O 1
ATOM 2313 N N . ILE A 1 290 ? 13.766 -5.315 -24.458 1.00 78.06 290 ILE A N 1
ATOM 2314 C CA . ILE A 1 290 ? 13.741 -6.742 -24.816 1.00 78.06 290 ILE A CA 1
ATOM 2315 C C . ILE A 1 290 ? 15.019 -7.153 -25.554 1.00 78.06 290 ILE A C 1
ATOM 2317 O O . ILE A 1 290 ? 15.587 -8.194 -25.245 1.00 78.06 290 ILE A O 1
ATOM 2321 N N . ALA A 1 291 ? 15.457 -6.349 -26.526 1.00 82.12 291 ALA A N 1
ATOM 2322 C CA . ALA A 1 291 ? 16.633 -6.662 -27.331 1.00 82.12 291 ALA A CA 1
ATOM 2323 C C . ALA A 1 291 ? 17.948 -6.498 -26.555 1.00 82.12 291 ALA A C 1
ATOM 2325 O O . ALA A 1 291 ? 18.888 -7.236 -26.826 1.00 82.12 291 ALA A O 1
ATOM 2326 N N . ASP A 1 292 ? 18.003 -5.515 -25.646 1.00 84.00 292 ASP A N 1
ATOM 2327 C CA . ASP A 1 292 ? 19.174 -5.104 -24.861 1.00 84.00 292 ASP A CA 1
ATOM 2328 C C . ASP A 1 292 ? 20.492 -5.220 -25.648 1.00 84.00 292 ASP A C 1
ATOM 2330 O O . ASP A 1 292 ? 21.374 -5.998 -25.286 1.00 84.00 292 ASP A O 1
ATOM 2334 N N . PRO A 1 293 ? 20.634 -4.477 -26.764 1.00 88.12 293 PRO A N 1
ATOM 2335 C CA . PRO A 1 293 ? 21.682 -4.722 -27.761 1.00 88.12 293 PRO A CA 1
ATOM 2336 C C . PRO A 1 293 ? 23.107 -4.560 -27.217 1.00 88.12 293 PRO A C 1
ATOM 2338 O O . PRO A 1 293 ? 24.054 -5.089 -27.789 1.00 88.12 293 PRO A O 1
ATOM 2341 N N . GLU A 1 294 ? 23.261 -3.818 -26.122 1.00 88.12 294 GLU A N 1
ATOM 2342 C CA . GLU A 1 294 ? 24.541 -3.559 -25.464 1.00 88.12 294 GLU A CA 1
ATOM 2343 C C . GLU A 1 294 ? 24.744 -4.435 -24.213 1.00 88.12 294 GLU A C 1
ATOM 2345 O O . GLU A 1 294 ? 25.780 -4.340 -23.560 1.00 88.12 294 GLU A O 1
ATOM 2350 N N . GLY A 1 295 ? 23.751 -5.248 -23.831 1.00 88.00 295 GLY A N 1
ATOM 2351 C CA . GLY A 1 295 ? 23.761 -6.030 -22.591 1.00 88.00 295 GLY A CA 1
ATOM 2352 C C . GLY A 1 295 ? 23.730 -5.182 -21.312 1.00 88.00 295 GLY A C 1
ATOM 2353 O O . GLY A 1 295 ? 23.992 -5.689 -20.220 1.00 88.00 295 GLY A O 1
ATOM 2354 N N . LEU A 1 296 ? 23.463 -3.877 -21.412 1.00 84.81 296 LEU A N 1
ATOM 2355 C CA . LEU A 1 296 ? 23.563 -2.957 -20.281 1.00 84.81 296 LEU A CA 1
ATOM 2356 C C . LEU A 1 296 ? 22.312 -2.979 -19.403 1.00 84.81 296 LEU A C 1
ATOM 2358 O O . LEU A 1 296 ? 22.403 -2.701 -18.205 1.00 84.81 296 LEU A O 1
ATOM 2362 N N . PHE A 1 297 ? 21.143 -3.285 -19.966 1.00 80.19 297 PHE A N 1
ATOM 2363 C CA . PHE A 1 297 ? 19.903 -3.311 -19.201 1.00 80.19 297 PHE A CA 1
ATOM 2364 C C . PHE A 1 297 ? 19.747 -4.616 -18.409 1.00 80.19 297 PHE A C 1
ATOM 2366 O O . PHE A 1 297 ? 19.613 -4.574 -17.187 1.00 80.19 297 PHE A O 1
ATOM 2373 N N . TRP A 1 298 ? 19.792 -5.779 -19.055 1.00 81.31 298 TRP A N 1
ATOM 2374 C CA . TRP A 1 298 ? 19.664 -7.071 -18.379 1.00 81.31 298 TRP A CA 1
ATOM 2375 C C . TRP A 1 298 ? 20.988 -7.545 -17.782 1.00 81.31 298 TRP A C 1
ATOM 2377 O O . TRP A 1 298 ? 21.005 -8.038 -16.652 1.00 81.31 298 TRP A O 1
ATOM 2387 N N . GLY A 1 299 ? 22.094 -7.376 -18.511 1.00 83.94 299 GLY A N 1
ATOM 2388 C CA . GLY A 1 299 ? 23.409 -7.878 -18.101 1.00 83.94 299 GLY A CA 1
ATOM 2389 C C . GLY A 1 299 ? 24.042 -7.091 -16.953 1.00 83.94 299 GLY A C 1
ATOM 2390 O O . GLY A 1 299 ? 24.630 -7.690 -16.053 1.00 83.94 299 GLY A O 1
ATOM 2391 N N . GLU A 1 300 ? 23.865 -5.768 -16.931 1.00 84.81 300 GLU A N 1
ATOM 2392 C CA . GLU A 1 300 ? 24.440 -4.899 -15.896 1.00 84.81 300 GLU A CA 1
ATOM 2393 C C . GLU A 1 300 ? 23.387 -4.357 -14.929 1.00 84.81 300 GLU A C 1
ATOM 2395 O O . GLU A 1 300 ? 23.435 -4.627 -13.728 1.00 84.81 300 GLU A O 1
ATOM 2400 N N . TYR A 1 301 ? 22.422 -3.586 -15.426 1.00 78.44 301 TYR A N 1
ATOM 2401 C CA . TYR A 1 301 ? 21.474 -2.868 -14.579 1.00 78.44 301 TYR A CA 1
ATOM 2402 C C . TYR A 1 301 ? 20.601 -3.809 -13.737 1.00 78.44 301 TYR A C 1
ATOM 2404 O O . TYR A 1 301 ? 20.584 -3.719 -12.505 1.00 78.44 301 TYR A O 1
ATOM 2412 N N . PHE A 1 302 ? 19.900 -4.730 -14.394 1.00 80.00 302 PHE A N 1
ATOM 2413 C CA . PHE A 1 302 ? 19.003 -5.674 -13.743 1.00 80.00 302 PHE A CA 1
ATOM 2414 C C . PHE A 1 302 ? 19.771 -6.578 -12.779 1.00 80.00 302 PHE A C 1
ATOM 2416 O O . PHE A 1 302 ? 19.369 -6.734 -11.624 1.00 80.00 302 PHE A O 1
ATOM 2423 N N . LYS A 1 303 ? 20.924 -7.096 -13.219 1.00 83.00 303 LYS A N 1
ATOM 2424 C CA . LYS A 1 303 ? 21.828 -7.907 -12.400 1.00 83.00 303 LYS A CA 1
ATOM 2425 C C . LYS A 1 303 ? 22.234 -7.190 -11.111 1.00 83.00 303 LYS A C 1
ATOM 2427 O O . LYS A 1 303 ? 22.006 -7.728 -10.032 1.00 83.00 303 LYS A O 1
ATOM 2432 N N . ARG A 1 304 ? 22.755 -5.958 -11.185 1.00 83.25 304 ARG A N 1
ATOM 2433 C CA . ARG A 1 304 ? 23.169 -5.173 -10.000 1.00 83.25 304 ARG A CA 1
ATOM 2434 C C . ARG A 1 304 ? 22.003 -4.902 -9.046 1.00 83.25 304 ARG A C 1
ATOM 2436 O O . ARG A 1 304 ? 22.154 -4.975 -7.821 1.00 83.25 304 ARG A O 1
ATOM 2443 N N . GLY A 1 305 ? 20.833 -4.586 -9.600 1.00 80.00 305 GLY A N 1
ATOM 2444 C CA . GLY A 1 305 ? 19.605 -4.371 -8.836 1.00 80.00 305 GLY A CA 1
ATOM 2445 C C . GLY A 1 305 ? 19.168 -5.632 -8.093 1.00 80.00 305 GLY A C 1
ATOM 2446 O O . GLY A 1 305 ? 18.833 -5.583 -6.905 1.00 80.00 305 GLY A O 1
ATOM 2447 N N . PHE A 1 306 ? 19.237 -6.776 -8.771 1.00 81.56 306 PHE A N 1
ATOM 2448 C CA . PHE A 1 306 ? 18.912 -8.073 -8.200 1.00 81.56 306 PHE A CA 1
ATOM 2449 C C . PHE A 1 306 ? 19.932 -8.508 -7.140 1.00 81.56 306 PHE A C 1
ATOM 2451 O O . PHE A 1 306 ? 19.536 -8.881 -6.040 1.00 81.56 306 PHE A O 1
ATOM 2458 N N . GLU A 1 307 ? 21.233 -8.353 -7.387 1.00 84.19 307 GLU A N 1
ATOM 2459 C CA . GLU A 1 307 ? 22.293 -8.614 -6.401 1.00 84.19 307 GLU A CA 1
ATOM 2460 C C . GLU A 1 307 ? 22.131 -7.758 -5.136 1.00 84.19 307 GLU A C 1
ATOM 2462 O O . GLU A 1 307 ? 22.264 -8.252 -4.015 1.00 84.19 307 GLU A O 1
ATOM 2467 N N . THR A 1 308 ? 21.786 -6.476 -5.290 1.00 81.38 308 THR A N 1
ATOM 2468 C CA . THR A 1 308 ? 21.492 -5.585 -4.153 1.00 81.38 308 THR A CA 1
ATOM 2469 C C . THR A 1 308 ? 20.297 -6.085 -3.346 1.00 81.38 308 THR A C 1
ATOM 2471 O O . THR A 1 308 ? 20.295 -6.018 -2.114 1.00 81.38 308 THR A O 1
ATOM 2474 N N . ARG A 1 309 ? 19.280 -6.614 -4.030 1.00 82.19 309 ARG A N 1
ATOM 2475 C CA . ARG A 1 309 ? 18.112 -7.212 -3.388 1.00 82.19 309 ARG A CA 1
ATOM 2476 C C . ARG A 1 309 ? 18.467 -8.514 -2.670 1.00 82.19 309 ARG A C 1
ATOM 2478 O O . ARG A 1 309 ? 18.090 -8.644 -1.510 1.00 82.19 309 ARG A O 1
ATOM 2485 N N . LEU A 1 310 ? 19.258 -9.399 -3.275 1.00 85.69 310 LEU A N 1
ATOM 2486 C CA . LEU A 1 310 ? 19.726 -10.648 -2.659 1.00 85.69 310 LEU A CA 1
ATOM 2487 C C . LEU A 1 310 ? 20.569 -10.418 -1.400 1.00 85.69 310 LEU A C 1
ATOM 2489 O O . LEU A 1 310 ? 20.440 -11.168 -0.437 1.00 85.69 310 LEU A O 1
ATOM 2493 N N . LYS A 1 311 ? 21.377 -9.349 -1.352 1.00 84.81 311 LYS A N 1
ATOM 2494 C CA . LYS A 1 311 ? 22.120 -8.975 -0.132 1.00 84.81 311 LYS A CA 1
ATOM 2495 C C . LYS A 1 311 ? 21.196 -8.676 1.052 1.00 84.81 311 LYS A C 1
ATOM 2497 O O . LYS A 1 311 ? 21.573 -8.914 2.194 1.00 84.81 311 LYS A O 1
ATOM 2502 N N . ARG A 1 312 ? 20.002 -8.132 0.792 1.00 82.06 312 ARG A N 1
ATOM 2503 C CA . ARG A 1 312 ? 19.024 -7.763 1.829 1.00 82.06 312 ARG A CA 1
ATOM 2504 C C . ARG A 1 312 ? 17.978 -8.847 2.089 1.00 82.06 312 ARG A C 1
ATOM 2506 O O . ARG A 1 312 ? 17.469 -8.936 3.202 1.00 82.06 312 ARG A O 1
ATOM 2513 N N . PHE A 1 313 ? 17.663 -9.641 1.072 1.00 86.88 313 PHE A N 1
ATOM 2514 C CA . PHE A 1 313 ? 16.669 -10.710 1.091 1.00 86.88 313 PHE A CA 1
ATOM 2515 C C . PHE A 1 313 ? 17.272 -11.974 0.460 1.00 86.88 313 PHE A C 1
ATOM 2517 O O . PHE A 1 313 ? 16.983 -12.273 -0.703 1.00 86.88 313 PHE A O 1
ATOM 2524 N N . PRO A 1 314 ? 18.133 -12.711 1.185 1.00 86.12 314 PRO A N 1
ATOM 2525 C CA . PRO A 1 314 ? 18.862 -13.851 0.623 1.00 86.12 314 PRO A CA 1
ATOM 2526 C C . PRO A 1 314 ? 17.960 -15.002 0.159 1.00 86.12 314 PRO A C 1
ATOM 2528 O O . PRO A 1 314 ? 18.380 -15.826 -0.657 1.00 86.12 314 PRO A O 1
ATOM 2531 N N . SER A 1 315 ? 16.720 -15.075 0.662 1.00 85.38 315 SER A N 1
ATOM 2532 C CA . SER A 1 315 ? 15.739 -16.073 0.222 1.00 85.38 315 SER A CA 1
ATOM 2533 C C . SER A 1 315 ? 14.997 -15.692 -1.065 1.00 85.38 315 SER A C 1
ATOM 2535 O O . SER A 1 315 ? 14.277 -16.527 -1.611 1.00 85.38 315 SER A O 1
ATOM 2537 N N . CYS A 1 316 ? 15.166 -14.464 -1.575 1.00 88.25 316 CYS A N 1
ATOM 2538 C CA . CYS A 1 316 ? 14.453 -13.969 -2.752 1.00 88.25 316 CYS A CA 1
ATOM 2539 C C . CYS A 1 316 ? 15.030 -14.551 -4.052 1.00 88.25 316 CYS A C 1
ATOM 2541 O O . CYS A 1 316 ? 15.816 -13.906 -4.739 1.00 88.25 316 CYS A O 1
ATOM 2543 N N . ARG A 1 317 ? 14.665 -15.796 -4.369 1.00 81.50 317 ARG A N 1
ATOM 2544 C CA . ARG A 1 317 ? 15.195 -16.539 -5.527 1.00 81.50 317 ARG A CA 1
ATOM 2545 C C . ARG A 1 317 ? 14.261 -16.563 -6.730 1.00 81.50 317 ARG A C 1
ATOM 2547 O O . ARG A 1 317 ? 14.699 -16.923 -7.817 1.00 81.50 317 ARG A O 1
ATOM 2554 N N . ASP A 1 318 ? 13.013 -16.156 -6.540 1.00 85.88 318 ASP A N 1
ATOM 2555 C CA . ASP A 1 318 ? 12.004 -16.172 -7.587 1.00 85.88 318 ASP A CA 1
ATOM 2556 C C . ASP A 1 318 ? 11.852 -14.797 -8.236 1.00 85.88 318 ASP A C 1
ATOM 2558 O O . ASP A 1 318 ? 11.845 -13.753 -7.568 1.00 85.88 318 ASP A O 1
ATOM 2562 N N . LEU A 1 319 ? 11.685 -14.815 -9.555 1.00 82.00 319 LEU A N 1
ATOM 2563 C CA . LEU A 1 319 ? 11.446 -13.644 -10.382 1.00 82.00 319 LEU A CA 1
ATOM 2564 C C . LEU A 1 319 ? 10.055 -13.748 -11.002 1.00 82.00 319 LEU A C 1
ATOM 2566 O O . LEU A 1 319 ? 9.730 -14.715 -11.686 1.00 82.00 319 LEU A O 1
ATOM 2570 N N . TRP A 1 320 ? 9.244 -12.724 -10.775 1.00 80.00 320 TRP A N 1
ATOM 2571 C CA . TRP A 1 320 ? 7.977 -12.527 -11.455 1.00 80.00 320 TRP A CA 1
ATOM 2572 C C . TRP A 1 320 ? 8.156 -11.474 -12.547 1.00 80.00 320 TRP A C 1
ATOM 2574 O O . TRP A 1 320 ? 8.578 -10.347 -12.282 1.00 80.00 320 TRP A O 1
ATOM 2584 N N . PHE A 1 321 ? 7.824 -11.851 -13.778 1.00 75.62 321 PHE A N 1
ATOM 2585 C CA . PHE A 1 321 ? 7.702 -10.922 -14.891 1.00 75.62 321 PHE A CA 1
ATOM 2586 C C . PHE A 1 321 ? 6.261 -10.420 -14.948 1.00 75.62 321 PHE A C 1
ATOM 2588 O O . PHE A 1 321 ? 5.343 -11.173 -15.275 1.00 75.62 321 PHE A O 1
ATOM 2595 N N . ASP A 1 322 ? 6.068 -9.151 -14.605 1.00 71.25 322 ASP A N 1
ATOM 2596 C CA . ASP A 1 322 ? 4.794 -8.470 -14.777 1.00 71.25 322 ASP A CA 1
ATOM 2597 C C . ASP A 1 322 ? 4.648 -8.067 -16.249 1.00 71.25 322 ASP A C 1
ATOM 2599 O O . ASP A 1 322 ? 5.175 -7.043 -16.707 1.00 71.25 322 ASP A O 1
ATOM 2603 N N . TYR A 1 323 ? 4.006 -8.957 -17.004 1.00 63.41 323 TYR A N 1
ATOM 2604 C CA . TYR A 1 323 ? 3.601 -8.737 -18.383 1.00 63.41 323 TYR A CA 1
ATOM 2605 C C . TYR A 1 323 ? 2.103 -8.433 -18.392 1.00 63.41 323 TYR A C 1
ATOM 2607 O O . TYR A 1 323 ? 1.283 -9.340 -18.271 1.00 63.41 323 TYR A O 1
ATOM 2615 N N . GLU A 1 324 ? 1.745 -7.154 -18.506 1.00 60.72 324 GLU A N 1
ATOM 2616 C CA . GLU A 1 324 ? 0.357 -6.707 -18.648 1.00 60.72 324 GLU A CA 1
ATOM 2617 C C . GLU A 1 324 ? 0.011 -6.690 -20.159 1.00 60.72 324 GLU A C 1
ATOM 2619 O O . GLU A 1 324 ? 0.404 -5.759 -20.859 1.00 60.72 324 GLU A O 1
ATOM 2624 N N . PRO A 1 325 ? -0.700 -7.696 -20.717 1.00 44.25 325 PRO A N 1
ATOM 2625 C CA . PRO A 1 325 ? -0.877 -7.856 -22.171 1.00 44.25 325 PRO A CA 1
ATOM 2626 C C . PRO A 1 325 ? -1.783 -6.796 -22.829 1.00 44.25 325 PRO A C 1
ATOM 2628 O O . PRO A 1 325 ? -1.955 -6.811 -24.042 1.00 44.25 325 PRO A O 1
ATOM 2631 N N . PHE A 1 326 ? -2.352 -5.871 -22.048 1.00 44.25 326 PHE A N 1
ATOM 2632 C CA . PHE A 1 326 ? -3.190 -4.758 -22.518 1.00 44.25 326 PHE A CA 1
ATOM 2633 C C . PHE A 1 326 ? -2.471 -3.405 -22.482 1.00 44.25 326 PHE A C 1
ATOM 2635 O O . PHE A 1 326 ? -3.108 -2.354 -22.430 1.00 44.25 326 PHE A O 1
ATOM 2642 N N . VAL A 1 327 ? -1.139 -3.406 -22.477 1.00 54.97 327 VAL A N 1
ATOM 2643 C CA . VAL A 1 327 ? -0.364 -2.173 -22.617 1.00 54.97 327 VAL A CA 1
ATOM 2644 C C . VAL A 1 327 ? -0.621 -1.622 -24.026 1.00 54.97 327 VAL A C 1
ATOM 2646 O O . VAL A 1 327 ? -0.047 -2.091 -25.002 1.00 54.97 327 VAL A O 1
ATOM 2649 N N . THR A 1 328 ? -1.489 -0.610 -24.136 1.00 57.41 328 THR A N 1
ATOM 2650 C CA . THR A 1 328 ? -1.758 0.181 -25.359 1.00 57.41 328 THR A CA 1
ATOM 2651 C C . THR A 1 328 ? -0.585 1.110 -25.693 1.00 57.41 328 THR A C 1
ATOM 2653 O O . THR A 1 328 ? -0.751 2.278 -26.052 1.00 57.41 328 THR A O 1
ATOM 2656 N N . GLU A 1 329 ? 0.631 0.651 -25.429 1.00 69.31 329 GLU A N 1
ATOM 2657 C CA . GLU A 1 329 ? 1.800 1.495 -25.329 1.00 69.31 329 GLU A CA 1
ATOM 2658 C C . GLU A 1 329 ? 3.033 0.838 -25.957 1.00 69.31 329 GLU A C 1
ATOM 2660 O O . GLU A 1 329 ? 3.125 -0.381 -26.055 1.00 69.31 329 GLU A O 1
ATOM 2665 N N . GLY A 1 330 ? 3.998 1.653 -26.388 1.00 74.19 330 GLY A N 1
ATOM 2666 C CA . GLY A 1 330 ? 5.129 1.185 -27.187 1.00 74.19 330 GLY A CA 1
ATOM 2667 C C . GLY A 1 330 ? 4.822 1.158 -28.686 1.00 74.19 330 GLY A C 1
ATOM 2668 O O . GLY A 1 330 ? 5.205 0.215 -29.362 1.00 74.19 330 GLY A O 1
ATOM 2669 N N . THR A 1 331 ? 4.169 2.190 -29.223 1.00 82.81 331 THR A N 1
ATOM 2670 C CA . THR A 1 331 ? 3.764 2.309 -30.642 1.00 82.81 331 THR A CA 1
ATOM 2671 C C . THR A 1 331 ? 4.758 3.131 -31.481 1.00 82.81 331 THR A C 1
ATOM 2673 O O . THR A 1 331 ? 4.386 3.836 -32.428 1.00 82.81 331 THR A O 1
ATOM 2676 N N . CYS A 1 332 ? 6.053 3.104 -31.144 1.00 85.38 332 CYS A N 1
ATOM 2677 C CA . CYS A 1 332 ? 7.054 3.739 -32.006 1.00 85.38 332 CYS A CA 1
ATOM 2678 C C . CYS A 1 332 ? 7.101 3.032 -33.375 1.00 85.38 332 CYS A C 1
ATOM 2680 O O . CYS A 1 332 ? 6.679 1.882 -33.490 1.00 85.38 332 CYS A O 1
ATOM 2682 N N . ASP A 1 333 ? 7.608 3.703 -34.413 1.00 88.31 333 ASP A N 1
ATOM 2683 C CA . ASP A 1 333 ? 7.581 3.167 -35.787 1.00 88.31 333 ASP A CA 1
ATOM 2684 C C . ASP A 1 333 ? 8.212 1.774 -35.889 1.00 88.31 333 ASP A C 1
ATOM 2686 O O . ASP A 1 333 ? 7.715 0.906 -36.603 1.00 88.31 333 ASP A O 1
ATOM 2690 N N . ASP A 1 334 ? 9.279 1.529 -35.134 1.00 87.19 334 ASP A N 1
ATOM 2691 C CA . ASP A 1 334 ? 9.954 0.236 -35.119 1.00 87.19 334 ASP A CA 1
ATOM 2692 C C . ASP A 1 334 ? 9.140 -0.848 -34.408 1.00 87.19 334 ASP A C 1
ATOM 2694 O O . ASP A 1 334 ? 9.161 -2.000 -34.837 1.00 87.19 334 ASP A O 1
ATOM 2698 N N . CYS A 1 335 ? 8.384 -0.510 -33.363 1.00 85.94 335 CYS A N 1
ATOM 2699 C CA . CYS A 1 335 ? 7.446 -1.452 -32.753 1.00 85.94 335 CYS A CA 1
ATOM 2700 C C . CYS A 1 335 ? 6.293 -1.793 -33.704 1.00 85.94 335 CYS A C 1
ATOM 2702 O O . CYS A 1 335 ? 5.923 -2.958 -33.812 1.00 85.94 335 CYS A O 1
ATOM 2704 N N . LEU A 1 336 ? 5.761 -0.807 -34.434 1.00 87.94 336 LEU A N 1
ATOM 2705 C CA . LEU A 1 336 ? 4.699 -1.028 -35.422 1.00 87.94 336 LEU A CA 1
ATOM 2706 C C . LEU A 1 336 ? 5.180 -1.917 -36.575 1.00 87.94 336 LEU A C 1
ATOM 2708 O O . LEU A 1 336 ? 4.462 -2.819 -37.004 1.00 87.94 336 LEU A O 1
ATOM 2712 N N . LYS A 1 337 ? 6.417 -1.710 -37.045 1.00 89.94 337 LYS A N 1
ATOM 2713 C CA . LYS A 1 337 ? 7.057 -2.570 -38.054 1.00 89.94 337 LYS A CA 1
ATOM 2714 C C . LYS A 1 337 ? 7.243 -4.003 -37.558 1.00 89.94 337 LYS A C 1
ATOM 2716 O O . LYS A 1 337 ? 6.981 -4.939 -38.312 1.00 89.94 337 LYS A O 1
ATOM 2721 N N . ASP A 1 338 ? 7.696 -4.186 -36.317 1.00 86.69 338 ASP A N 1
ATOM 2722 C CA . ASP A 1 338 ? 7.848 -5.521 -35.728 1.00 86.69 338 ASP A CA 1
ATOM 2723 C C . ASP A 1 338 ? 6.503 -6.216 -35.563 1.00 86.69 338 ASP A C 1
ATOM 2725 O O . ASP A 1 338 ? 6.386 -7.390 -35.906 1.00 86.69 338 ASP A O 1
ATOM 2729 N N . PHE A 1 339 ? 5.482 -5.491 -35.105 1.00 86.81 339 PHE A N 1
ATOM 2730 C CA . PHE A 1 339 ? 4.127 -6.015 -35.011 1.00 86.81 339 PHE A CA 1
ATOM 2731 C C . PHE A 1 339 ? 3.597 -6.437 -36.383 1.00 86.81 339 PHE A C 1
ATOM 2733 O O . PHE A 1 339 ? 3.137 -7.565 -36.529 1.00 86.81 339 PHE A O 1
ATOM 2740 N N . ALA A 1 340 ? 3.736 -5.593 -37.409 1.00 91.31 340 ALA A N 1
ATOM 2741 C CA . ALA A 1 340 ? 3.322 -5.927 -38.770 1.00 91.31 340 ALA A CA 1
ATOM 2742 C C . ALA A 1 340 ? 4.028 -7.181 -39.299 1.00 91.31 340 ALA A C 1
ATOM 2744 O O . ALA A 1 340 ? 3.390 -8.045 -39.897 1.00 91.31 340 ALA A O 1
ATOM 2745 N N . ARG A 1 341 ? 5.331 -7.323 -39.026 1.00 92.75 341 ARG A N 1
ATOM 2746 C CA . ARG A 1 341 ? 6.103 -8.517 -39.388 1.00 92.75 341 ARG A CA 1
ATOM 2747 C C . ARG A 1 341 ? 5.625 -9.757 -38.633 1.00 92.75 341 ARG A C 1
ATOM 2749 O O . ARG A 1 341 ? 5.420 -10.796 -39.252 1.00 92.75 341 ARG A O 1
ATOM 2756 N N . PHE A 1 342 ? 5.450 -9.652 -37.316 1.00 89.50 342 PHE A N 1
ATOM 2757 C CA . PHE A 1 342 ? 4.983 -10.737 -36.452 1.00 89.50 342 PHE A CA 1
ATOM 2758 C C . PHE A 1 342 ? 3.585 -11.220 -36.859 1.00 89.50 342 PHE A C 1
ATOM 2760 O O . PHE A 1 342 ? 3.371 -12.416 -37.046 1.00 89.50 342 PHE A O 1
ATOM 2767 N N . ALA A 1 343 ? 2.660 -10.282 -37.064 1.00 90.19 343 ALA A N 1
ATOM 2768 C CA . ALA A 1 343 ? 1.280 -10.542 -37.459 1.00 90.19 343 ALA A CA 1
ATOM 2769 C C . ALA A 1 343 ? 1.108 -10.794 -38.970 1.00 90.19 343 ALA A C 1
ATOM 2771 O O . ALA A 1 343 ? -0.006 -11.051 -39.418 1.00 90.19 343 ALA A O 1
ATOM 2772 N N . LYS A 1 344 ? 2.198 -10.752 -39.753 1.00 95.75 344 LYS A N 1
ATOM 2773 C CA . LYS A 1 344 ? 2.212 -10.953 -41.214 1.00 95.75 344 LYS A CA 1
ATOM 2774 C C . LYS A 1 344 ? 1.232 -10.037 -41.958 1.00 95.75 344 LYS A C 1
ATOM 2776 O O . LYS A 1 344 ? 0.551 -10.461 -42.890 1.00 95.75 344 LYS A O 1
ATOM 2781 N N . LEU A 1 345 ? 1.155 -8.781 -41.533 1.00 93.81 345 LEU A N 1
ATOM 2782 C CA . LEU A 1 345 ? 0.311 -7.775 -42.167 1.00 93.81 345 LEU A CA 1
ATOM 2783 C C . LEU A 1 345 ? 0.911 -7.347 -43.512 1.00 93.81 345 LEU A C 1
ATOM 2785 O O . LEU A 1 345 ? 2.129 -7.282 -43.674 1.00 93.81 345 LEU A O 1
ATOM 2789 N N . SER A 1 346 ? 0.047 -7.013 -44.470 1.00 94.94 346 SER A N 1
ATOM 2790 C CA . SER A 1 346 ? 0.449 -6.506 -45.791 1.00 94.94 346 SER A CA 1
ATOM 2791 C C . SER A 1 346 ? 1.059 -5.102 -45.740 1.00 94.94 346 SER A C 1
ATOM 2793 O O . SER A 1 346 ? 1.753 -4.695 -46.669 1.00 94.94 346 SER A O 1
ATOM 2795 N N . ALA A 1 347 ? 0.815 -4.367 -44.655 1.00 94.75 347 ALA A N 1
ATOM 2796 C CA . ALA A 1 347 ? 1.363 -3.047 -44.398 1.00 94.75 347 ALA A CA 1
ATOM 2797 C C . ALA A 1 347 ? 1.607 -2.848 -42.897 1.00 94.75 347 ALA A C 1
ATOM 2799 O O . ALA A 1 347 ? 1.038 -3.541 -42.053 1.00 94.75 347 ALA A O 1
ATOM 2800 N N . VAL A 1 348 ? 2.453 -1.871 -42.569 1.00 93.38 348 VAL A N 1
ATOM 2801 C CA . VAL A 1 348 ? 2.624 -1.408 -41.190 1.00 93.38 348 VAL A CA 1
ATOM 2802 C C . VAL A 1 348 ? 1.362 -0.641 -40.780 1.00 93.38 348 VAL A C 1
ATOM 2804 O O . VAL A 1 348 ?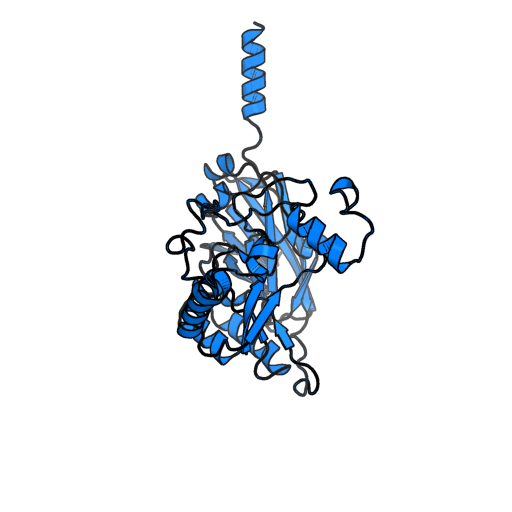 1.004 0.300 -41.492 1.00 93.38 348 VAL A O 1
ATOM 2807 N N . PRO A 1 349 ? 0.682 -1.014 -39.680 1.00 88.81 349 PRO A N 1
ATOM 2808 C CA . PRO A 1 349 ? -0.523 -0.316 -39.248 1.00 88.81 349 PRO A CA 1
ATOM 2809 C C . PRO A 1 349 ? -0.188 1.113 -38.830 1.00 88.81 349 PRO A C 1
ATOM 2811 O O . PRO A 1 349 ? 0.896 1.382 -38.297 1.00 88.81 349 PRO A O 1
ATOM 2814 N N . LYS A 1 350 ? -1.123 2.037 -39.055 1.00 87.38 350 LYS A N 1
ATOM 2815 C CA . LYS A 1 350 ? -1.005 3.385 -38.502 1.00 87.38 350 LYS A CA 1
ATOM 2816 C C . LYS A 1 350 ? -1.397 3.342 -37.032 1.00 87.38 350 LYS A C 1
ATOM 2818 O O . LYS A 1 350 ? -2.158 2.485 -36.605 1.00 87.38 350 LYS A O 1
ATOM 2823 N N . ARG A 1 351 ? -0.904 4.302 -36.248 1.00 83.56 351 ARG A N 1
ATOM 2824 C CA . ARG A 1 351 ? -1.292 4.427 -34.830 1.00 83.56 351 ARG A CA 1
ATOM 2825 C C . ARG A 1 351 ? -2.790 4.632 -34.646 1.00 83.56 351 ARG A C 1
ATOM 2827 O O . ARG A 1 351 ? -3.328 4.176 -33.660 1.00 83.56 351 ARG A O 1
ATOM 2834 N N . GLU A 1 352 ? -3.426 5.312 -35.594 1.00 82.50 352 GLU A N 1
ATOM 2835 C CA . GLU A 1 352 ? -4.872 5.568 -35.608 1.00 82.50 352 GLU A CA 1
ATOM 2836 C C . GLU A 1 352 ? -5.702 4.284 -35.781 1.00 82.50 352 GLU A C 1
ATOM 2838 O O . GLU A 1 352 ? -6.886 4.287 -35.458 1.00 82.50 352 GLU A O 1
ATOM 2843 N N . ASP A 1 353 ? -5.084 3.203 -36.273 1.00 76.50 353 ASP A N 1
ATOM 2844 C CA . ASP A 1 353 ? -5.733 1.913 -36.524 1.00 76.50 353 ASP A CA 1
ATOM 2845 C C . ASP A 1 353 ? -5.666 0.963 -35.305 1.00 76.50 353 ASP A C 1
ATOM 2847 O O . ASP A 1 353 ? -6.158 -0.165 -35.384 1.00 76.50 353 ASP A O 1
ATOM 2851 N N . ILE A 1 354 ? -5.016 1.383 -34.208 1.00 66.88 354 ILE A N 1
ATOM 2852 C CA . ILE A 1 354 ? -4.711 0.591 -32.999 1.00 66.88 354 ILE A CA 1
ATOM 2853 C C . ILE A 1 354 ? -5.350 1.261 -31.786 1.00 66.88 354 ILE A C 1
ATOM 2855 O O . ILE A 1 354 ? -5.964 0.531 -30.974 1.00 66.88 354 ILE A O 1
#

Radius of gyration: 24.71 Å; chains: 1; bounding box: 51×81×72 Å

Foldseek 3Di:
DVVVVVVVVVVVVVPQDLDWDDKDKPPCVVVVQEDEAEAQAKDKIWIFIAAQLQSCLVPPKKKKKKAFPQKDFQFKDWPVQQQDGFDWDWDWDDDPNGIIIMIIGGDHSVLSNPGHRDGPDRRGTIITIMHGHPPQAQDKDKMWIFIATPNDTHPIDIGIYHYHYHDDFDPAADDPDAAEDADDSCLSGPDCSNVVNVLVRNCSRPQAHEYEDEPSLVSGDLVSLVVNLNRHQYEYEAELAQCNLPDLPPFPCVVVQQDDPQFGDDPPFDFKAALVRDTDRNGTQSVCLVPVVVCCSVNPRVVSSVVVSCVSRVSHPHYDYHDDVPRNIRPDQVVQVVVCVVVVPPDRDDSVRD

pLDDT: mean 83.49, std 13.49, range [40.19, 98.25]

Sequence (354 aa):
MKKFLIAVLFAVTASLCAEITQFSLFPADWQGKSYNFLEGYPANLVIAFAGNGKQLAANPPTFIMELPEFLELKGIYTRVNWGKQFPMKKESFTENGRRMVRYRVDFPVSTVRNLKPVISGWRPGFNCLILPRKGFAGRKASFKVAFAEKGKRTFEQTYRAVLLPEPEMPYAPLKYFKTGITWLRSSSLTDDAPVKTAIRFWQKFDPRPFSTCSWENFSFPAERNALLDRSFTLVTGTFACRNSTVKFPGTNFKDLGFMVNGKVTRPGVPLFVDGSGKTDKGSICPRYLIADPEGLFWGEYFKRGFETRLKRFPSCRDLWFDYEPFVTEGTCDDCLKDFARFAKLSAVPKREDI

Secondary structure (DSSP, 8-state):
-HHHHHHHHHHHHHT--SSEEEEEEETGGGGTSEEEEETTS-EEEEEEEEE-HHHHTTSPPEEEEEEETTEEEEEEEESTTTT-PPPEEEEEEEETTEEEEEEEEE--HHHHHT--SS---STTSEEEEEEEPTT-TT-EEEEEEEEEETTEEEEEEEEEEEEEPPPPPPSS--SS---EES--GGGG-S-HHHHHHHHHHHHHH-SS-EEEE-SGGGGS-HHHHHHHHHHSEEEEEEESSGGGGS--TT--STTTTSEETTEE-STT-PEEEBTTS-EEEEEE-HHHHHH-TTSIIIIIIIHHHHHHHHHH-TT--EEEEE--TT--B---HHHHHHHHHHTT-SSPPPGGG-